Protein AF-A0A9D6RGR9-F1 (afdb_monomer_lite)

Radius of gyration: 22.24 Å; chains: 1; bounding box: 60×44×55 Å

pLDDT: mean 82.8, std 14.26, range [28.84, 98.31]

Structure (mmCIF, N/CA/C/O backbone):
data_AF-A0A9D6RGR9-F1
#
_entry.id   AF-A0A9D6RGR9-F1
#
loop_
_atom_site.group_PDB
_atom_site.id
_atom_site.type_symbol
_atom_site.label_atom_id
_atom_site.label_alt_id
_atom_site.label_comp_id
_atom_site.label_asym_id
_atom_site.label_entity_id
_atom_site.label_seq_id
_atom_site.pdbx_PDB_ins_code
_atom_site.Cartn_x
_atom_site.Cartn_y
_atom_site.Cartn_z
_atom_site.occupancy
_atom_site.B_iso_or_equiv
_atom_site.auth_seq_id
_atom_site.auth_comp_id
_atom_site.auth_asym_id
_atom_site.auth_atom_id
_atom_site.pdbx_PDB_model_num
ATOM 1 N N . MET A 1 1 ? 28.905 16.415 1.215 1.00 57.72 1 MET A N 1
ATOM 2 C CA . MET A 1 1 ? 29.077 16.262 -0.242 1.00 57.72 1 MET A CA 1
ATOM 3 C C . MET A 1 1 ? 29.707 14.909 -0.452 1.00 57.72 1 MET A C 1
ATOM 5 O O . MET A 1 1 ? 30.847 14.733 -0.042 1.00 57.72 1 MET A O 1
ATOM 9 N N . THR A 1 2 ? 28.930 13.971 -0.973 1.00 67.31 2 THR A N 1
ATOM 10 C CA . THR A 1 2 ? 29.374 12.619 -1.312 1.00 67.31 2 THR A CA 1
ATOM 11 C C . THR A 1 2 ? 30.383 12.711 -2.453 1.00 67.31 2 THR A C 1
ATOM 13 O O . THR A 1 2 ? 30.194 13.493 -3.389 1.00 67.31 2 THR A O 1
ATOM 16 N N . THR A 1 3 ? 31.494 11.989 -2.366 1.00 83.31 3 THR A N 1
ATOM 17 C CA . THR A 1 3 ? 32.442 11.908 -3.484 1.00 83.31 3 THR A CA 1
ATOM 18 C C . THR A 1 3 ? 31.820 11.128 -4.647 1.00 83.31 3 THR A C 1
ATOM 20 O O . THR A 1 3 ? 30.927 10.308 -4.444 1.00 83.31 3 THR A O 1
ATOM 23 N N . THR A 1 4 ? 32.295 11.346 -5.878 1.00 80.75 4 THR A N 1
ATOM 24 C CA . THR A 1 4 ? 31.842 10.570 -7.050 1.00 80.75 4 THR A CA 1
ATOM 25 C C . THR A 1 4 ? 31.995 9.062 -6.827 1.00 80.75 4 THR A C 1
ATOM 27 O O . THR A 1 4 ? 31.103 8.298 -7.175 1.00 80.75 4 THR A O 1
ATOM 30 N N . THR A 1 5 ? 33.084 8.638 -6.177 1.00 86.38 5 THR A N 1
ATOM 31 C CA . THR A 1 5 ? 33.319 7.232 -5.825 1.00 86.38 5 THR A CA 1
ATOM 32 C C . THR A 1 5 ? 32.280 6.709 -4.832 1.00 86.38 5 THR A C 1
ATOM 34 O O . THR A 1 5 ? 31.648 5.700 -5.109 1.00 86.38 5 THR A O 1
ATOM 37 N N . GLU A 1 6 ? 32.033 7.418 -3.725 1.00 88.56 6 GLU A N 1
ATOM 38 C CA . GLU A 1 6 ? 31.033 7.008 -2.723 1.00 88.56 6 GLU A CA 1
ATOM 39 C C . GLU A 1 6 ? 29.613 6.935 -3.305 1.00 88.56 6 GLU A C 1
ATOM 41 O O . GLU A 1 6 ? 28.840 6.049 -2.946 1.00 88.56 6 GLU A O 1
ATOM 46 N N . PHE A 1 7 ? 29.262 7.848 -4.215 1.00 89.81 7 PHE A N 1
ATOM 47 C CA . PHE A 1 7 ? 27.957 7.840 -4.874 1.00 89.81 7 PHE A CA 1
ATOM 48 C C . PHE A 1 7 ? 27.791 6.633 -5.801 1.00 89.81 7 PHE A C 1
ATOM 50 O O . PHE A 1 7 ? 26.753 5.971 -5.787 1.00 89.81 7 PHE A O 1
ATOM 57 N N . ARG A 1 8 ? 28.824 6.322 -6.587 1.00 92.75 8 ARG A N 1
ATOM 58 C CA . ARG A 1 8 ? 28.814 5.166 -7.482 1.00 92.75 8 ARG A CA 1
ATOM 59 C C . ARG A 1 8 ? 28.780 3.848 -6.710 1.00 92.75 8 ARG A C 1
ATOM 61 O O . ARG A 1 8 ? 28.028 2.959 -7.095 1.00 92.75 8 ARG A O 1
ATOM 68 N N . ASP A 1 9 ? 29.524 3.746 -5.610 1.00 93.12 9 ASP A N 1
ATOM 69 C CA . ASP A 1 9 ? 29.489 2.578 -4.722 1.00 93.12 9 ASP A CA 1
ATOM 70 C C . ASP A 1 9 ? 28.098 2.400 -4.090 1.00 93.12 9 ASP A C 1
ATOM 72 O O . ASP A 1 9 ? 27.592 1.283 -3.991 1.00 93.12 9 ASP A O 1
ATOM 76 N N . TRP A 1 10 ? 27.437 3.500 -3.713 1.00 93.25 10 TRP A N 1
ATOM 77 C CA . TRP A 1 10 ? 26.054 3.469 -3.235 1.00 93.25 10 TRP A CA 1
ATOM 78 C C . TRP A 1 10 ? 25.068 2.997 -4.317 1.00 93.25 10 TRP A C 1
ATOM 80 O O . TRP A 1 10 ? 24.245 2.122 -4.039 1.00 93.25 10 TRP A O 1
ATOM 90 N N . LEU A 1 11 ? 25.171 3.510 -5.551 1.00 95.00 11 LEU A N 1
ATOM 91 C CA . LEU A 1 11 ? 24.350 3.051 -6.679 1.00 95.00 11 LEU A CA 1
ATOM 92 C C . LEU A 1 11 ? 24.577 1.568 -6.981 1.00 95.00 11 LEU A C 1
ATOM 94 O O . LEU A 1 11 ? 23.618 0.836 -7.217 1.00 95.00 11 LEU A O 1
ATOM 98 N N . ASP A 1 12 ? 25.826 1.106 -6.951 1.00 95.25 12 ASP A N 1
ATOM 99 C CA . ASP A 1 12 ? 26.137 -0.310 -7.125 1.00 95.25 12 ASP A CA 1
ATOM 100 C C . ASP A 1 12 ? 25.516 -1.146 -5.991 1.00 95.25 12 ASP A C 1
ATOM 102 O O . ASP A 1 12 ? 24.858 -2.152 -6.249 1.00 95.25 12 ASP A O 1
ATOM 106 N N . GLY A 1 13 ? 25.593 -0.684 -4.740 1.00 96.00 13 GLY A N 1
ATOM 107 C CA . GLY A 1 13 ? 24.889 -1.304 -3.614 1.00 96.00 13 GLY A CA 1
ATOM 108 C C . GLY A 1 13 ? 23.378 -1.439 -3.847 1.00 96.00 13 GLY A C 1
ATOM 109 O O . GLY A 1 13 ? 22.819 -2.517 -3.635 1.00 96.00 13 GLY A O 1
ATOM 110 N N . LEU A 1 14 ? 22.727 -0.387 -4.354 1.00 95.44 14 LEU A N 1
ATOM 111 C CA . LEU A 1 14 ? 21.305 -0.416 -4.716 1.00 95.44 14 LEU A CA 1
ATOM 112 C C . LEU A 1 14 ? 20.997 -1.416 -5.828 1.00 95.44 14 LEU A C 1
ATOM 114 O O . LEU A 1 14 ? 20.056 -2.202 -5.715 1.00 95.44 14 LEU A O 1
ATOM 118 N N . LEU A 1 15 ? 21.792 -1.412 -6.898 1.00 96.69 15 LEU A N 1
ATOM 119 C CA . LEU A 1 15 ? 21.615 -2.349 -8.002 1.00 96.69 15 LEU A CA 1
ATOM 120 C C . LEU A 1 15 ? 21.829 -3.798 -7.558 1.00 96.69 15 LEU A C 1
ATOM 122 O O . LEU A 1 15 ? 21.213 -4.699 -8.118 1.00 96.69 15 LEU A O 1
ATOM 126 N N . THR A 1 16 ? 22.707 -4.053 -6.581 1.00 96.75 16 THR A N 1
ATOM 127 C CA . THR A 1 16 ? 22.848 -5.383 -5.960 1.00 96.75 16 THR A CA 1
ATOM 128 C C . THR A 1 16 ? 21.580 -5.746 -5.210 1.00 96.75 16 THR A C 1
ATOM 130 O O . THR A 1 16 ? 20.978 -6.765 -5.523 1.00 96.75 16 THR A O 1
ATOM 133 N N . PHE A 1 17 ? 21.136 -4.881 -4.297 1.00 97.00 17 PHE A N 1
ATOM 134 C CA . PHE A 1 17 ? 19.952 -5.120 -3.476 1.00 97.00 17 PHE A CA 1
ATOM 135 C C . PHE A 1 17 ? 18.710 -5.444 -4.321 1.00 97.00 17 PHE A C 1
ATOM 137 O O . PHE A 1 17 ? 18.068 -6.471 -4.117 1.00 97.00 17 PHE A O 1
ATOM 144 N N . TYR A 1 18 ? 18.395 -4.612 -5.316 1.00 97.19 18 TYR A N 1
ATOM 145 C CA . TYR A 1 18 ? 17.239 -4.843 -6.185 1.00 97.19 18 TYR A CA 1
ATOM 146 C C . TYR A 1 18 ? 17.452 -6.013 -7.150 1.00 97.19 18 TYR A C 1
ATOM 148 O O . TYR A 1 18 ? 16.510 -6.754 -7.434 1.00 97.19 18 TYR A O 1
ATOM 156 N N . GLY A 1 19 ? 18.686 -6.226 -7.615 1.00 96.38 19 GLY A N 1
ATOM 157 C CA . GLY A 1 19 ? 19.050 -7.387 -8.426 1.00 96.38 19 GLY A CA 1
ATOM 158 C C . GLY A 1 19 ? 18.814 -8.716 -7.702 1.00 96.38 19 GLY A C 1
ATOM 159 O O . GLY A 1 19 ? 18.293 -9.651 -8.308 1.00 96.38 19 GLY A O 1
ATOM 160 N N . ASP A 1 20 ? 19.107 -8.781 -6.401 1.00 95.69 20 ASP A N 1
ATOM 161 C CA . ASP A 1 20 ? 18.856 -9.958 -5.557 1.00 95.69 20 ASP A CA 1
ATOM 162 C C . ASP A 1 20 ? 17.353 -10.233 -5.373 1.00 95.69 20 ASP A C 1
ATOM 164 O O . ASP A 1 20 ? 16.939 -11.385 -5.240 1.00 95.69 20 ASP A O 1
ATOM 168 N N . LEU A 1 21 ? 16.517 -9.192 -5.451 1.00 95.19 21 LEU A N 1
ATOM 169 C CA . LEU A 1 21 ? 15.053 -9.297 -5.515 1.00 95.19 21 LEU A CA 1
ATOM 170 C C . LEU A 1 21 ? 14.533 -9.572 -6.938 1.00 95.19 21 LEU A C 1
ATOM 172 O O . LEU A 1 21 ? 13.325 -9.608 -7.174 1.00 95.19 21 LEU A O 1
ATOM 176 N N . GLY A 1 22 ? 15.432 -9.764 -7.905 1.00 94.12 22 GLY A N 1
ATOM 177 C CA . GLY A 1 22 ? 15.128 -10.108 -9.290 1.00 94.12 22 GLY A CA 1
ATOM 178 C C . GLY A 1 22 ? 14.779 -8.924 -10.190 1.00 94.12 22 GLY A C 1
ATOM 179 O O . GLY A 1 22 ? 14.187 -9.141 -11.249 1.00 94.12 22 GLY A O 1
ATOM 180 N N . PHE A 1 23 ? 15.042 -7.681 -9.782 1.00 95.38 23 PHE A N 1
ATOM 181 C CA . PHE A 1 23 ? 14.970 -6.542 -10.701 1.00 95.38 23 PHE A CA 1
ATOM 182 C C . PHE A 1 23 ? 16.136 -6.584 -11.696 1.00 95.38 23 PHE A C 1
ATOM 184 O O . PHE A 1 23 ? 17.190 -7.166 -11.433 1.00 95.38 23 PHE A O 1
ATOM 191 N N . PHE A 1 24 ? 15.952 -5.948 -12.850 1.00 94.38 24 PHE A N 1
ATOM 192 C CA . PHE A 1 24 ? 16.955 -5.806 -13.912 1.00 94.38 24 PHE A CA 1
ATOM 193 C C . PHE A 1 24 ? 17.426 -7.142 -14.509 1.00 94.38 24 PHE A C 1
ATOM 195 O O . PHE A 1 24 ? 18.524 -7.233 -15.073 1.00 94.38 24 PHE A O 1
ATOM 202 N N . ALA A 1 25 ? 16.608 -8.192 -14.400 1.00 90.69 25 ALA A N 1
ATOM 203 C CA . ALA A 1 25 ? 16.930 -9.513 -14.920 1.00 90.69 25 ALA A CA 1
ATOM 204 C C . ALA A 1 25 ? 17.210 -9.451 -16.435 1.00 90.69 25 ALA A C 1
ATOM 206 O O . ALA A 1 25 ? 16.377 -9.025 -17.230 1.00 90.69 25 ALA A O 1
ATOM 207 N N . GLY A 1 26 ? 18.409 -9.875 -16.845 1.00 86.56 26 GLY A N 1
ATOM 208 C CA . GLY A 1 26 ? 18.844 -9.836 -18.249 1.00 86.56 26 GLY A CA 1
ATOM 209 C C . GLY A 1 26 ? 19.393 -8.485 -18.732 1.00 86.56 26 GLY A C 1
ATOM 210 O O . GLY A 1 26 ? 19.811 -8.392 -19.887 1.00 86.56 26 GLY A O 1
ATOM 211 N N . GLY A 1 27 ? 19.444 -7.461 -17.874 1.00 89.06 27 GLY A N 1
ATOM 212 C CA . GLY A 1 27 ? 20.052 -6.164 -18.173 1.00 89.06 27 GLY A CA 1
ATOM 213 C C . GLY A 1 27 ? 21.579 -6.150 -18.032 1.00 89.06 27 GLY A C 1
ATOM 214 O O . GLY A 1 27 ? 22.177 -6.946 -17.304 1.00 89.06 27 GLY A O 1
ATOM 215 N N . ASN A 1 28 ? 22.238 -5.204 -18.709 1.00 93.81 28 ASN A N 1
ATOM 216 C CA . ASN A 1 28 ? 23.657 -4.930 -18.486 1.00 93.81 28 ASN A CA 1
ATOM 217 C C . ASN A 1 28 ? 23.813 -3.993 -17.284 1.00 93.81 28 ASN A C 1
ATOM 219 O O . ASN A 1 28 ? 23.661 -2.778 -17.404 1.00 93.81 28 ASN A O 1
ATOM 223 N N . ARG A 1 29 ? 24.156 -4.566 -16.129 1.00 94.75 29 ARG A N 1
ATOM 224 C CA . ARG A 1 29 ? 24.354 -3.831 -14.874 1.00 94.75 29 ARG A CA 1
ATOM 225 C C . ARG A 1 29 ? 25.296 -2.632 -15.011 1.00 94.75 29 ARG A C 1
ATOM 227 O O . ARG A 1 29 ? 25.014 -1.580 -14.454 1.00 94.75 29 ARG A O 1
ATOM 234 N N . GLN A 1 30 ? 26.396 -2.780 -15.750 1.00 94.94 30 GLN A N 1
ATOM 235 C CA . GLN A 1 30 ? 27.384 -1.712 -15.906 1.00 94.94 30 GLN A CA 1
ATOM 236 C C . GLN A 1 30 ? 26.797 -0.524 -16.673 1.00 94.94 30 GLN A C 1
ATOM 238 O O . GLN A 1 30 ? 26.976 0.622 -16.277 1.00 94.94 30 GLN A O 1
ATOM 243 N N . GLN A 1 31 ? 26.039 -0.813 -17.730 1.00 95.75 31 GLN A N 1
ATOM 244 C CA . GLN A 1 31 ? 25.325 0.211 -18.482 1.00 95.75 31 GLN A CA 1
ATOM 245 C C . GLN A 1 31 ? 24.282 0.918 -17.605 1.00 95.75 31 GLN A C 1
ATOM 247 O O . GLN A 1 31 ? 24.232 2.142 -17.595 1.00 95.75 31 GLN A O 1
ATOM 252 N N . LEU A 1 32 ? 23.494 0.162 -16.834 1.00 95.06 32 LEU A N 1
ATOM 253 C CA . LEU A 1 32 ? 22.488 0.725 -15.932 1.00 95.06 32 LEU A CA 1
ATOM 254 C C . LEU A 1 32 ? 23.116 1.624 -14.855 1.00 95.06 32 LEU A C 1
ATOM 256 O O . LEU A 1 32 ? 22.592 2.697 -14.565 1.00 95.06 32 LEU A O 1
ATOM 260 N N . LEU A 1 33 ? 24.259 1.218 -14.295 1.00 95.38 33 LEU A N 1
ATOM 261 C CA . LEU A 1 33 ? 25.018 2.028 -13.343 1.00 95.38 33 LEU A CA 1
ATOM 262 C C . LEU A 1 33 ? 25.473 3.353 -13.969 1.00 95.38 33 LEU A C 1
ATOM 264 O O . LEU A 1 33 ? 25.303 4.404 -13.357 1.00 95.38 33 LEU A O 1
ATOM 268 N N . ASP A 1 34 ? 26.004 3.315 -15.194 1.00 94.56 34 ASP A N 1
ATOM 269 C CA . ASP A 1 34 ? 26.460 4.515 -15.903 1.00 94.56 34 ASP A CA 1
ATOM 270 C C . ASP A 1 34 ? 25.283 5.448 -16.269 1.00 94.56 34 ASP A C 1
ATOM 272 O O . ASP A 1 34 ? 25.398 6.671 -16.166 1.00 94.56 34 ASP A O 1
ATOM 276 N N . GLU A 1 35 ? 24.123 4.892 -16.635 1.00 94.56 35 GLU A N 1
ATOM 277 C CA . GLU A 1 35 ? 22.889 5.647 -16.902 1.00 94.56 35 GLU A CA 1
ATOM 278 C C . GLU A 1 35 ? 22.313 6.302 -15.634 1.00 94.56 35 GLU A C 1
ATOM 280 O O . GLU A 1 35 ? 21.887 7.464 -15.659 1.00 94.56 35 GLU A O 1
ATOM 285 N N . LEU A 1 36 ? 22.308 5.583 -14.509 1.00 93.88 36 LEU A N 1
ATOM 286 C CA . LEU A 1 36 ? 21.867 6.108 -13.216 1.00 93.88 36 LEU A CA 1
ATOM 287 C C . LEU A 1 36 ? 22.816 7.186 -12.696 1.00 93.88 36 LEU A C 1
ATOM 289 O O . LEU A 1 36 ? 22.353 8.238 -12.258 1.00 93.88 36 LEU A O 1
ATOM 293 N N . GLU A 1 37 ? 24.130 6.981 -12.812 1.00 92.69 37 GLU A N 1
ATOM 294 C CA . GLU A 1 37 ? 25.110 7.995 -12.424 1.00 92.69 37 GLU A CA 1
ATOM 295 C C . GLU A 1 37 ? 24.955 9.268 -13.264 1.00 92.69 37 GLU A C 1
ATOM 297 O O . GLU A 1 37 ? 24.949 10.371 -12.715 1.00 92.69 37 GLU A O 1
ATOM 302 N N . GLY A 1 38 ? 24.760 9.123 -14.579 1.00 92.06 38 GLY A N 1
ATOM 303 C CA . GLY A 1 38 ? 24.550 10.251 -15.482 1.00 92.06 38 GLY A CA 1
ATOM 304 C C . GLY A 1 38 ? 23.231 10.999 -15.259 1.00 92.06 38 GLY A C 1
ATOM 305 O O . GLY A 1 38 ? 23.179 12.205 -15.497 1.00 92.06 38 GLY A O 1
ATOM 306 N N . SER A 1 39 ? 22.174 10.312 -14.810 1.00 90.25 39 SER A N 1
ATOM 307 C CA . SER A 1 39 ? 20.846 10.917 -14.617 1.00 90.25 39 SER A CA 1
ATOM 308 C C . SER A 1 39 ? 20.623 11.511 -13.227 1.00 90.25 39 SER A C 1
ATOM 310 O O . SER A 1 39 ? 19.990 12.558 -13.126 1.00 90.25 39 SER A O 1
ATOM 312 N N . LEU A 1 40 ? 21.142 10.883 -12.171 1.00 89.44 40 LEU A N 1
ATOM 313 C CA . LEU A 1 40 ? 20.960 11.339 -10.788 1.00 89.44 40 LEU A CA 1
ATOM 314 C C . LEU A 1 40 ? 22.098 12.264 -10.329 1.00 89.44 40 LEU A C 1
ATOM 316 O O . LEU A 1 40 ? 21.861 13.250 -9.632 1.00 89.44 40 LEU A O 1
ATOM 320 N N . GLY A 1 41 ? 23.332 11.970 -10.752 1.00 86.00 41 GLY A N 1
ATOM 321 C CA . GLY A 1 41 ? 24.534 12.717 -10.389 1.00 86.00 41 GLY A CA 1
ATOM 322 C C . GLY A 1 41 ? 24.943 12.608 -8.907 1.00 86.00 41 GLY A C 1
ATOM 323 O O . GLY A 1 41 ? 24.139 12.281 -8.037 1.00 86.00 41 GLY A O 1
ATOM 324 N N . PRO A 1 42 ? 26.199 12.956 -8.564 1.00 80.81 42 PRO A N 1
ATOM 325 C CA . PRO A 1 42 ? 26.748 12.791 -7.209 1.00 80.81 42 PRO A CA 1
ATOM 326 C C . PRO A 1 42 ? 26.169 13.755 -6.160 1.00 80.81 42 PRO A C 1
ATOM 328 O O . PRO A 1 42 ? 26.502 13.663 -4.979 1.00 80.81 42 PRO A O 1
ATOM 331 N N . ALA A 1 43 ? 25.341 14.714 -6.582 1.00 79.69 43 ALA A N 1
ATOM 332 C CA . ALA A 1 43 ? 24.634 15.624 -5.686 1.00 79.69 43 ALA A CA 1
ATOM 333 C C . ALA A 1 43 ? 23.337 15.017 -5.124 1.00 79.69 43 ALA A C 1
ATOM 335 O O . ALA A 1 43 ? 22.755 15.605 -4.213 1.00 79.69 43 ALA A O 1
ATOM 336 N N . ALA A 1 44 ? 22.888 13.876 -5.658 1.00 82.56 44 ALA A N 1
ATOM 337 C CA . ALA A 1 44 ? 21.706 13.189 -5.175 1.00 82.56 44 ALA A CA 1
ATOM 338 C C . ALA A 1 44 ? 21.893 12.744 -3.714 1.00 82.56 44 ALA A C 1
ATOM 340 O O . ALA A 1 44 ? 22.935 12.213 -3.319 1.00 82.56 44 ALA A O 1
ATOM 341 N N . ASP A 1 45 ? 20.873 12.990 -2.898 1.00 82.62 45 ASP A N 1
ATOM 342 C CA . ASP A 1 45 ? 20.876 12.615 -1.491 1.00 82.62 45 ASP A CA 1
ATOM 343 C C . ASP A 1 45 ? 20.564 11.123 -1.347 1.00 82.62 45 ASP A C 1
ATOM 345 O O . ASP A 1 45 ? 19.410 10.715 -1.434 1.00 82.62 45 ASP A O 1
ATOM 349 N N . ALA A 1 46 ? 21.595 10.317 -1.093 1.00 82.44 46 ALA A N 1
ATOM 350 C CA . ALA A 1 46 ? 21.494 8.871 -0.894 1.00 82.44 46 ALA A CA 1
ATOM 351 C C . ALA A 1 46 ? 20.547 8.446 0.251 1.00 82.44 46 ALA A C 1
ATOM 353 O O . ALA A 1 46 ? 20.188 7.271 0.338 1.00 82.44 46 ALA A O 1
ATOM 354 N N . SER A 1 47 ? 20.158 9.372 1.136 1.00 80.44 47 SER A N 1
ATOM 355 C CA . SER A 1 47 ? 19.169 9.128 2.191 1.00 80.44 47 SER A CA 1
ATOM 356 C C . SER A 1 47 ? 17.719 9.343 1.741 1.00 80.44 47 SER A C 1
ATOM 358 O O . SER A 1 47 ? 16.796 9.013 2.485 1.00 80.44 47 SER A O 1
ATOM 360 N N . ASN A 1 48 ? 17.500 9.872 0.533 1.00 83.69 48 ASN A N 1
ATOM 361 C CA . ASN A 1 48 ? 16.175 10.124 -0.013 1.00 83.69 48 ASN A CA 1
ATOM 362 C C . ASN A 1 48 ? 15.578 8.839 -0.626 1.00 83.69 48 ASN A C 1
ATOM 364 O O . ASN A 1 48 ? 16.019 8.424 -1.703 1.00 83.69 48 ASN A O 1
ATOM 368 N N . PRO A 1 49 ? 14.521 8.253 -0.030 1.00 81.19 49 PRO A N 1
ATOM 369 C CA . PRO A 1 49 ? 13.903 7.021 -0.529 1.00 81.19 49 PRO A CA 1
ATOM 370 C C . PRO A 1 49 ? 13.248 7.181 -1.910 1.00 81.19 49 PRO A C 1
ATOM 372 O O . PRO A 1 49 ? 12.942 6.194 -2.569 1.00 81.19 49 PRO A O 1
ATOM 375 N N . LYS A 1 50 ? 13.051 8.409 -2.412 1.00 85.25 50 LYS A N 1
ATOM 376 C CA . LYS A 1 50 ? 12.586 8.617 -3.792 1.00 85.25 50 LYS A CA 1
ATOM 377 C C . LYS A 1 50 ? 13.600 8.137 -4.828 1.00 85.25 50 LYS A C 1
ATOM 379 O O . LYS A 1 50 ? 13.199 7.747 -5.921 1.00 85.25 50 LYS A O 1
ATOM 384 N N . LEU A 1 51 ? 14.896 8.160 -4.507 1.00 90.19 51 LEU A N 1
ATOM 385 C CA . LEU A 1 51 ? 15.919 7.677 -5.434 1.00 90.19 51 LEU A CA 1
ATOM 386 C C . LEU A 1 51 ? 15.785 6.175 -5.676 1.00 90.19 51 LEU A C 1
ATOM 388 O O . LEU A 1 51 ? 15.971 5.727 -6.802 1.00 90.19 51 LEU A O 1
ATOM 392 N N . ASP A 1 52 ? 15.392 5.415 -4.656 1.00 93.62 52 ASP A N 1
ATOM 393 C CA . ASP A 1 52 ? 15.086 3.997 -4.794 1.00 93.62 52 ASP A CA 1
ATOM 394 C C . ASP A 1 52 ? 13.957 3.746 -5.806 1.00 93.62 52 ASP A C 1
ATOM 396 O O . ASP A 1 52 ? 14.089 2.871 -6.662 1.00 93.62 52 ASP A O 1
ATOM 400 N N . LEU A 1 53 ? 12.890 4.555 -5.776 1.00 93.69 53 LEU A N 1
ATOM 401 C CA . LEU A 1 53 ? 11.797 4.467 -6.755 1.00 93.69 53 LEU A CA 1
ATOM 402 C C . LEU A 1 53 ? 12.296 4.737 -8.181 1.00 93.69 53 LEU A C 1
ATOM 404 O O . LEU A 1 53 ? 11.924 4.022 -9.106 1.00 93.69 53 LEU A O 1
ATOM 408 N N . LEU A 1 54 ? 13.172 5.734 -8.362 1.00 92.31 54 LEU A N 1
ATOM 409 C CA . LEU A 1 54 ? 13.766 6.054 -9.667 1.00 92.31 54 LEU A CA 1
ATOM 410 C C . LEU A 1 54 ? 14.687 4.942 -10.182 1.00 92.31 54 LEU A C 1
ATOM 412 O O . LEU A 1 54 ? 14.744 4.707 -11.389 1.00 92.31 54 LEU A O 1
ATOM 416 N N . VAL A 1 55 ? 15.409 4.268 -9.283 1.00 94.69 55 VAL A N 1
ATOM 417 C CA . VAL A 1 55 ? 16.248 3.112 -9.621 1.00 94.69 55 VAL A CA 1
ATOM 418 C C . VAL A 1 55 ? 15.373 1.932 -10.028 1.00 94.69 55 VAL A C 1
ATOM 420 O O . VAL A 1 55 ? 15.572 1.394 -11.115 1.00 94.69 55 VAL A O 1
ATOM 423 N N . MET A 1 56 ? 14.372 1.571 -9.218 1.00 95.88 56 MET A N 1
ATOM 424 C CA . MET A 1 56 ? 13.429 0.498 -9.551 1.00 95.88 56 MET A CA 1
ATOM 425 C C . MET A 1 56 ? 12.710 0.766 -10.875 1.00 95.88 56 MET A C 1
ATOM 427 O O . MET A 1 56 ? 12.647 -0.139 -11.699 1.00 95.88 56 MET A O 1
ATOM 431 N N . ALA A 1 57 ? 12.290 2.013 -11.130 1.00 94.81 57 ALA A N 1
ATOM 432 C CA . ALA A 1 57 ? 11.626 2.446 -12.365 1.00 94.81 57 ALA A CA 1
ATOM 433 C C . ALA A 1 57 ? 12.457 2.235 -13.646 1.00 94.81 57 ALA A C 1
ATOM 435 O O . ALA A 1 57 ? 11.923 2.332 -14.751 1.00 94.81 57 ALA A O 1
ATOM 436 N N . ARG A 1 58 ? 13.762 1.935 -13.539 1.00 95.19 58 ARG A N 1
ATOM 437 C CA . ARG A 1 58 ? 14.574 1.509 -14.692 1.00 95.19 58 ARG A CA 1
ATOM 438 C C . ARG A 1 58 ? 14.264 0.084 -15.142 1.00 95.19 58 ARG A C 1
ATOM 440 O O . ARG A 1 58 ? 14.578 -0.268 -16.278 1.00 95.19 58 ARG A O 1
ATOM 447 N N . ASP A 1 59 ? 13.630 -0.718 -14.295 1.00 95.19 59 ASP A N 1
ATOM 448 C CA . ASP A 1 59 ? 13.084 -2.013 -14.671 1.00 95.19 59 ASP A CA 1
ATOM 449 C C . ASP A 1 59 ? 11.656 -1.859 -15.205 1.00 95.19 59 ASP A C 1
ATOM 451 O O . ASP A 1 59 ? 10.660 -2.058 -14.500 1.00 95.19 59 ASP A O 1
ATOM 455 N N . GLY A 1 60 ? 11.568 -1.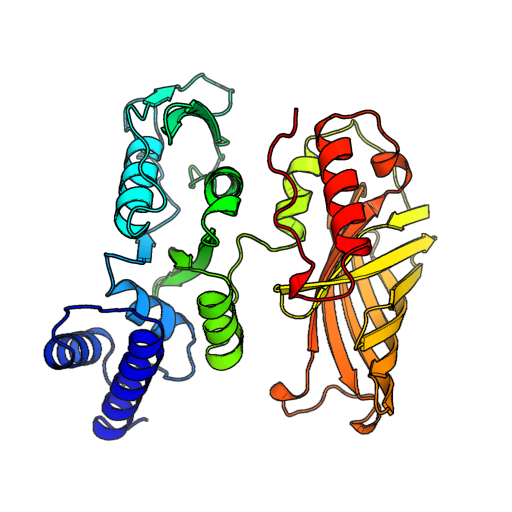534 -16.495 1.00 92.06 60 GLY A N 1
ATOM 456 C CA . GLY A 1 60 ? 10.296 -1.440 -17.213 1.00 92.06 60 GLY A CA 1
ATOM 457 C C . GLY A 1 60 ? 9.566 -2.777 -17.392 1.00 92.06 60 GLY A C 1
ATOM 458 O O . GLY A 1 60 ? 8.488 -2.790 -17.973 1.00 92.06 60 GLY A O 1
ATOM 459 N N . GLN A 1 61 ? 10.127 -3.906 -16.933 1.00 91.69 61 GLN A N 1
ATOM 460 C CA . GLN A 1 61 ? 9.420 -5.193 -16.892 1.00 91.69 61 GLN A CA 1
ATOM 461 C C . GLN A 1 61 ? 8.729 -5.449 -15.553 1.00 91.69 61 GLN A C 1
ATOM 463 O O . GLN A 1 61 ? 8.005 -6.437 -15.422 1.00 91.69 61 GLN A O 1
ATOM 468 N N . ARG A 1 62 ? 8.975 -4.607 -14.545 1.00 92.56 62 ARG A N 1
ATOM 469 C CA . ARG A 1 62 ? 8.462 -4.807 -13.184 1.00 92.56 62 ARG A CA 1
ATOM 470 C C . ARG A 1 62 ? 7.825 -3.575 -12.576 1.00 92.56 62 ARG A C 1
ATOM 472 O O . ARG A 1 62 ? 7.106 -3.718 -11.590 1.00 92.56 62 ARG A O 1
ATOM 479 N N . SER A 1 63 ? 8.083 -2.399 -13.136 1.00 95.62 63 SER A N 1
ATOM 480 C CA . SER A 1 63 ? 7.613 -1.146 -12.568 1.00 95.62 63 SER A CA 1
ATOM 481 C C . SER A 1 63 ? 7.264 -0.092 -13.610 1.00 95.62 63 SER A C 1
ATOM 483 O O . SER A 1 63 ? 7.743 -0.118 -14.744 1.00 95.62 63 SER A O 1
ATOM 485 N N . ILE A 1 64 ? 6.405 0.831 -13.195 1.00 95.25 64 ILE A N 1
ATOM 486 C CA . ILE A 1 64 ? 5.940 1.995 -13.941 1.00 95.25 64 ILE A CA 1
ATOM 487 C C . ILE A 1 64 ? 6.106 3.211 -13.029 1.00 95.25 64 ILE A C 1
ATOM 489 O O . ILE A 1 64 ? 5.884 3.127 -11.821 1.00 95.25 64 ILE A O 1
ATOM 493 N N . LEU A 1 65 ? 6.480 4.348 -13.608 1.00 94.06 65 LEU A N 1
ATOM 494 C CA . LEU A 1 65 ? 6.489 5.638 -12.930 1.00 94.06 65 LEU A CA 1
ATOM 495 C C . LEU A 1 65 ? 5.787 6.652 -13.829 1.00 94.06 65 LEU A C 1
ATOM 497 O O . LEU A 1 65 ? 6.341 7.055 -14.848 1.00 94.06 65 LEU A O 1
ATOM 501 N N . GLU A 1 66 ? 4.569 7.036 -13.464 1.00 91.31 66 GLU A N 1
ATOM 502 C CA . GLU A 1 66 ? 3.688 7.853 -14.309 1.00 91.31 66 GLU A CA 1
ATOM 503 C C . GLU A 1 66 ? 3.033 8.973 -13.507 1.00 91.31 66 GLU A C 1
ATOM 505 O O . GLU A 1 66 ? 2.954 8.919 -12.282 1.00 91.31 66 GLU A O 1
ATOM 510 N N . SER A 1 67 ? 2.535 10.008 -14.182 1.00 91.44 67 SER A N 1
ATOM 511 C CA . SER A 1 67 ? 1.742 11.030 -13.496 1.00 91.44 67 SER A CA 1
ATOM 512 C C . SER A 1 67 ? 0.289 10.566 -13.333 1.00 91.44 67 SER A C 1
ATOM 514 O O . SER A 1 67 ? -0.344 10.205 -14.327 1.00 91.44 67 SER A O 1
ATOM 516 N N . PRO A 1 68 ? -0.299 10.639 -12.123 1.00 88.38 68 PRO A N 1
ATOM 517 C CA . PRO A 1 68 ? -1.716 10.346 -11.929 1.00 88.38 68 PRO A CA 1
ATOM 518 C C . PRO A 1 68 ? -2.626 11.481 -12.434 1.00 88.38 68 PRO A C 1
ATOM 520 O O . PRO A 1 68 ? -3.841 11.300 -12.513 1.00 88.38 68 PRO A O 1
ATOM 523 N N . ALA A 1 69 ? -2.075 12.655 -12.771 1.00 90.19 69 ALA A N 1
ATOM 524 C CA . ALA A 1 69 ? -2.817 13.827 -13.232 1.00 90.19 69 ALA A CA 1
ATOM 525 C C . ALA A 1 69 ? -3.015 13.799 -14.757 1.00 90.19 69 ALA A C 1
ATOM 527 O O . ALA A 1 69 ? -2.235 14.363 -15.524 1.00 90.19 69 ALA A O 1
ATOM 528 N N . LEU A 1 70 ? -4.089 13.147 -15.201 1.00 90.06 70 LEU A N 1
ATOM 529 C CA . LEU A 1 70 ? -4.340 12.873 -16.621 1.00 90.06 70 LEU A CA 1
ATOM 530 C C . LEU A 1 70 ? -5.037 14.036 -17.346 1.00 90.06 70 LEU A C 1
ATOM 532 O O . LEU A 1 70 ? -4.898 14.194 -18.560 1.00 90.06 70 LEU A O 1
ATOM 536 N N . GLY A 1 71 ? -5.782 14.878 -16.623 1.00 90.88 71 GLY A N 1
ATOM 537 C CA . GLY A 1 71 ? -6.403 16.079 -17.185 1.00 90.88 71 GLY A CA 1
ATOM 538 C C . GLY A 1 71 ? -7.370 15.755 -18.330 1.00 90.88 71 GLY A C 1
ATOM 539 O O . GLY A 1 71 ? -8.307 14.982 -18.164 1.00 90.88 71 GLY A O 1
ATOM 540 N N . GLU A 1 72 ? -7.165 16.355 -19.506 1.00 90.06 72 GLU A N 1
ATOM 541 C CA . GLU A 1 72 ? -7.986 16.094 -20.704 1.00 90.06 72 GLU A CA 1
ATOM 542 C C . GLU A 1 72 ? -7.777 14.690 -21.296 1.00 90.06 72 GLU A C 1
ATOM 544 O O . GLU A 1 72 ? -8.603 14.232 -22.085 1.00 90.06 72 GLU A O 1
ATOM 549 N N . ALA A 1 73 ? -6.698 13.988 -20.924 1.00 90.69 73 ALA A N 1
ATOM 550 C CA . ALA A 1 73 ? -6.505 12.610 -21.358 1.00 90.69 73 ALA A CA 1
ATOM 551 C C . ALA A 1 73 ? -7.585 11.693 -20.764 1.00 90.69 73 ALA A C 1
ATOM 553 O O . ALA A 1 73 ? -8.040 10.783 -21.455 1.00 90.69 73 ALA A O 1
ATOM 554 N N . LEU A 1 74 ? -8.070 11.977 -19.547 1.00 91.56 74 LEU A N 1
ATOM 555 C CA . LEU A 1 74 ? -9.159 11.242 -18.903 1.00 91.56 74 LEU A CA 1
ATOM 556 C C . LEU A 1 74 ? -10.524 11.654 -19.486 1.00 91.56 74 LEU A C 1
ATOM 558 O O . LEU A 1 74 ? -11.292 12.396 -18.873 1.00 91.56 74 LEU A O 1
ATOM 562 N N . ALA A 1 75 ? -10.811 11.179 -20.698 1.00 90.94 75 ALA A N 1
ATOM 563 C CA . ALA A 1 75 ? -12.041 11.470 -21.426 1.00 90.94 75 ALA A CA 1
ATOM 564 C C . ALA A 1 75 ? -12.536 10.259 -22.246 1.00 90.94 75 ALA A C 1
ATOM 566 O O . ALA A 1 75 ? -11.731 9.403 -22.629 1.00 90.94 75 ALA A O 1
ATOM 567 N N . PRO A 1 76 ? -13.845 10.191 -22.569 1.00 93.00 76 PRO A N 1
ATOM 568 C CA . PRO A 1 76 ? -14.409 9.098 -23.357 1.00 93.00 76 PRO A CA 1
ATOM 569 C C . PRO A 1 76 ? -13.706 8.897 -24.703 1.00 93.00 76 PRO A C 1
ATOM 571 O O . PRO A 1 76 ? -13.580 9.834 -25.490 1.00 93.00 76 PRO A O 1
ATOM 574 N N . GLY A 1 77 ? -13.313 7.653 -24.992 1.00 92.75 77 GLY A N 1
ATOM 575 C CA . GLY A 1 77 ? -12.680 7.265 -26.256 1.00 92.75 77 GLY A CA 1
ATOM 576 C C . GLY A 1 77 ? -11.157 7.396 -26.270 1.00 92.75 77 GLY A C 1
ATOM 577 O O . GLY A 1 77 ? -10.530 6.931 -27.222 1.00 92.75 77 GLY A O 1
ATOM 578 N N . ASN A 1 78 ? -10.558 7.966 -25.220 1.00 94.88 78 ASN A N 1
ATOM 579 C CA . ASN A 1 78 ? -9.105 8.013 -25.076 1.00 94.88 78 ASN A CA 1
ATOM 580 C C . ASN A 1 78 ? -8.517 6.698 -24.548 1.00 94.88 78 ASN A C 1
ATOM 582 O O . ASN A 1 78 ? -7.302 6.530 -24.621 1.00 94.88 78 ASN A O 1
ATOM 586 N N . ASN A 1 79 ? -9.333 5.746 -24.076 1.00 95.25 79 ASN A N 1
ATOM 587 C CA . ASN A 1 79 ? -8.871 4.410 -23.691 1.00 95.25 79 ASN A CA 1
ATOM 588 C C . ASN A 1 79 ? -7.817 4.441 -22.576 1.00 95.25 79 ASN A C 1
ATOM 590 O O . ASN A 1 79 ? -6.869 3.663 -22.594 1.00 95.25 79 ASN A O 1
ATOM 594 N N . VAL A 1 80 ? -7.958 5.356 -21.615 1.00 94.50 80 VAL A N 1
ATOM 595 C CA . VAL A 1 80 ? -6.959 5.566 -20.557 1.00 94.50 80 VAL A CA 1
ATOM 596 C C . VAL A 1 80 ? -6.842 4.346 -19.653 1.00 94.50 80 VAL A C 1
ATOM 598 O O . VAL A 1 80 ? -5.736 3.875 -19.401 1.00 94.50 80 VAL A O 1
ATOM 601 N N . TYR A 1 81 ? -7.968 3.788 -19.202 1.00 95.50 81 TYR A N 1
ATOM 602 C CA . TYR A 1 81 ? -7.924 2.600 -18.349 1.00 95.50 81 TYR A CA 1
ATOM 603 C C . TYR A 1 81 ? -7.524 1.351 -19.132 1.00 95.50 81 TYR A C 1
ATOM 605 O O . TYR A 1 81 ? -6.898 0.458 -18.571 1.00 95.50 81 TYR A O 1
ATOM 613 N N . VAL A 1 82 ? -7.831 1.301 -20.432 1.00 97.00 82 VAL A N 1
ATOM 614 C CA . VAL A 1 82 ? -7.341 0.235 -21.317 1.00 97.00 82 VAL A CA 1
ATOM 615 C C . VAL A 1 82 ? -5.814 0.267 -21.367 1.00 97.00 82 VAL A C 1
ATOM 617 O O . VAL A 1 82 ? -5.183 -0.733 -21.041 1.00 97.00 82 VAL A O 1
ATOM 620 N N . GLN A 1 83 ? -5.228 1.427 -21.681 1.00 96.12 83 GLN A N 1
ATOM 621 C CA . GLN A 1 83 ? -3.776 1.610 -21.744 1.00 96.12 83 GLN A CA 1
ATOM 622 C C . GLN A 1 83 ? -3.106 1.298 -20.404 1.00 96.12 83 GLN A C 1
ATOM 624 O O . GLN A 1 83 ? -2.091 0.610 -20.371 1.00 96.12 83 GLN A O 1
ATOM 629 N N . MET A 1 84 ? -3.697 1.738 -19.291 1.00 95.25 84 MET A N 1
ATOM 630 C CA . MET A 1 84 ? -3.184 1.413 -17.963 1.00 95.25 84 MET A CA 1
ATOM 631 C C . MET A 1 84 ? -3.203 -0.100 -17.702 1.00 95.25 84 MET A C 1
ATOM 633 O O . MET A 1 84 ? -2.200 -0.640 -17.251 1.00 95.25 84 MET A O 1
ATOM 637 N N . LEU A 1 85 ? -4.298 -0.812 -17.998 1.00 97.25 85 LEU A N 1
ATOM 638 C CA . LEU A 1 85 ? -4.347 -2.270 -17.817 1.00 97.25 85 LEU A CA 1
ATOM 639 C C . LEU A 1 85 ? -3.336 -2.995 -18.718 1.00 97.25 85 LEU A C 1
ATOM 641 O O . LEU A 1 85 ? -2.750 -3.984 -18.287 1.00 97.25 85 LEU A O 1
ATOM 645 N N . GLU A 1 86 ? -3.092 -2.504 -19.934 1.00 97.31 86 GLU A N 1
ATOM 646 C CA . GLU A 1 86 ? -2.055 -3.034 -20.829 1.00 97.31 86 GLU A CA 1
ATOM 647 C C . GLU A 1 86 ? -0.642 -2.803 -20.272 1.00 97.31 86 GLU A C 1
ATOM 649 O O . GLU A 1 86 ? 0.194 -3.709 -20.296 1.00 97.31 86 GLU A O 1
ATOM 654 N N . GLN A 1 87 ? -0.378 -1.619 -19.715 1.00 95.94 87 GLN A N 1
ATOM 655 C CA . GLN A 1 87 ? 0.882 -1.315 -19.035 1.00 95.94 87 GLN A CA 1
ATOM 656 C C . GLN A 1 87 ? 1.070 -2.202 -17.797 1.00 95.94 87 GLN A C 1
ATOM 658 O O . GLN A 1 87 ? 2.120 -2.828 -17.647 1.00 95.94 87 GLN A O 1
ATOM 663 N N . LEU A 1 88 ? 0.047 -2.334 -16.950 1.00 96.25 88 LEU A N 1
ATOM 664 C CA . LEU A 1 88 ? 0.064 -3.226 -15.788 1.00 96.25 88 LEU A CA 1
ATOM 665 C C . LEU A 1 88 ? 0.303 -4.683 -16.201 1.00 96.25 88 LEU A C 1
ATOM 667 O O . LEU A 1 88 ? 1.115 -5.374 -15.589 1.00 96.25 88 LEU A O 1
ATOM 671 N N . ALA A 1 89 ? -0.333 -5.142 -17.281 1.00 97.00 89 ALA A N 1
ATOM 672 C CA . ALA A 1 89 ? -0.094 -6.468 -17.840 1.00 97.00 89 ALA A CA 1
ATOM 673 C C . ALA A 1 89 ? 1.367 -6.645 -18.275 1.00 97.00 89 ALA A C 1
ATOM 675 O O . ALA A 1 89 ? 1.962 -7.694 -18.014 1.00 97.00 89 ALA A O 1
ATOM 676 N N . SER A 1 90 ? 1.971 -5.610 -18.868 1.00 96.00 90 SER A N 1
ATOM 677 C CA . SER A 1 90 ? 3.368 -5.638 -19.314 1.00 96.00 90 SER A CA 1
ATOM 678 C C . SER A 1 90 ? 4.374 -5.782 -18.163 1.00 96.00 90 SER A C 1
ATOM 680 O O . SER A 1 90 ? 5.365 -6.495 -18.322 1.00 96.00 90 SER A O 1
ATOM 682 N N . ILE A 1 91 ? 4.083 -5.203 -16.989 1.00 95.56 91 ILE A N 1
ATOM 683 C CA . ILE A 1 91 ? 4.933 -5.333 -15.793 1.00 95.56 91 ILE A CA 1
ATOM 684 C C . ILE A 1 91 ? 4.571 -6.522 -14.896 1.00 95.56 91 ILE A C 1
ATOM 686 O O . ILE A 1 91 ? 5.207 -6.768 -13.871 1.00 95.56 91 ILE A O 1
ATOM 690 N N . SER A 1 92 ? 3.538 -7.282 -15.265 1.00 94.75 92 SER A N 1
ATOM 691 C CA . SER A 1 92 ? 2.990 -8.333 -14.407 1.00 94.75 92 SER A CA 1
ATOM 692 C C . SER A 1 92 ? 3.778 -9.642 -14.422 1.00 94.75 92 SER A C 1
ATOM 694 O O . SER A 1 92 ? 3.391 -10.604 -13.761 1.00 94.75 92 SER A O 1
ATOM 696 N N . ARG A 1 93 ? 4.836 -9.740 -15.238 1.00 91.25 93 ARG A N 1
ATOM 697 C CA . ARG A 1 93 ? 5.595 -10.986 -15.461 1.00 91.25 93 ARG A CA 1
ATOM 698 C C . ARG A 1 93 ? 4.711 -12.170 -15.900 1.00 91.25 93 ARG A C 1
ATOM 700 O O . ARG A 1 93 ? 5.072 -13.328 -15.719 1.00 91.25 93 ARG A O 1
ATOM 707 N N . GLY A 1 94 ? 3.557 -11.876 -16.501 1.00 94.38 94 GLY A N 1
ATOM 708 C CA . GLY A 1 94 ? 2.582 -12.867 -16.948 1.00 94.38 94 GLY A CA 1
ATOM 709 C C . GLY A 1 94 ? 1.568 -13.308 -15.891 1.00 94.38 94 GLY A C 1
ATOM 710 O O . GLY A 1 94 ? 0.728 -14.140 -16.212 1.00 94.38 94 GLY A O 1
ATOM 711 N N . HIS A 1 95 ? 1.595 -12.745 -14.678 1.00 93.81 95 HIS A N 1
ATOM 712 C CA . HIS A 1 95 ? 0.568 -12.996 -13.660 1.00 93.81 95 HIS A CA 1
ATOM 713 C C . HIS A 1 95 ? -0.757 -12.287 -13.963 1.00 93.81 95 HIS A C 1
ATOM 715 O O . HIS A 1 95 ? -1.799 -12.722 -13.488 1.00 93.81 95 HIS A O 1
ATOM 721 N N . PHE A 1 96 ? -0.733 -11.235 -14.786 1.00 96.00 96 PHE A N 1
ATOM 722 C CA . PHE A 1 96 ? -1.919 -10.514 -15.234 1.00 96.00 96 PHE A CA 1
ATOM 723 C C . PHE A 1 96 ? -1.908 -10.401 -16.763 1.00 96.00 96 PHE A C 1
ATOM 725 O O . PHE A 1 96 ? -1.149 -9.622 -17.338 1.00 96.00 96 PHE A O 1
ATOM 732 N N . GLN A 1 97 ? -2.738 -11.203 -17.434 1.00 97.12 97 GLN A N 1
ATOM 733 C CA . GLN A 1 97 ? -2.839 -11.243 -18.901 1.00 97.12 97 GLN A CA 1
ATOM 734 C C . GLN A 1 97 ? -4.288 -11.027 -19.361 1.00 97.12 97 GLN A C 1
ATOM 736 O O . GLN A 1 97 ? -4.916 -11.945 -19.895 1.00 97.12 97 GLN A O 1
ATOM 741 N N . PRO A 1 98 ? -4.854 -9.829 -19.133 1.00 97.88 98 PRO A N 1
ATOM 742 C CA . PRO A 1 98 ? -6.202 -9.523 -19.578 1.00 97.88 98 PRO A CA 1
ATOM 743 C C . PRO A 1 98 ? -6.287 -9.521 -21.111 1.00 97.88 98 PRO A C 1
ATOM 745 O O . PRO A 1 98 ? -5.374 -9.075 -21.808 1.00 97.88 98 PRO A O 1
ATOM 748 N N . VAL A 1 99 ? -7.420 -9.970 -21.649 1.00 98.06 99 VAL A N 1
ATOM 749 C CA . VAL A 1 99 ? -7.735 -9.891 -23.082 1.00 98.06 99 VAL A CA 1
ATOM 750 C C . VAL A 1 99 ? -9.087 -9.226 -23.308 1.00 98.06 99 VAL A C 1
ATOM 752 O O . VAL A 1 99 ? -9.985 -9.307 -22.471 1.00 98.06 99 VAL A O 1
ATOM 755 N N . GLY A 1 100 ? -9.245 -8.570 -24.460 1.00 97.81 100 GLY A N 1
ATOM 756 C CA . GLY A 1 100 ? -10.504 -7.915 -24.827 1.00 97.81 100 GLY A CA 1
ATOM 757 C C . GLY A 1 100 ? -10.889 -6.767 -23.891 1.00 97.81 100 GLY A C 1
ATOM 758 O O . GLY A 1 100 ? -12.065 -6.624 -23.572 1.00 97.81 100 GLY A O 1
ATOM 759 N N . ILE A 1 101 ? -9.904 -5.988 -23.433 1.00 98.31 101 ILE A N 1
ATOM 760 C CA . ILE A 1 101 ? -10.123 -4.862 -22.522 1.00 98.31 101 ILE A CA 1
ATOM 761 C C . ILE A 1 101 ? -10.942 -3.782 -23.235 1.00 98.31 101 ILE A C 1
ATOM 763 O O . ILE A 1 101 ? -10.633 -3.388 -24.360 1.00 98.31 101 ILE A O 1
ATOM 767 N N . SER A 1 102 ? -11.983 -3.288 -22.578 1.00 97.38 102 SER A N 1
ATOM 768 C CA . SER A 1 102 ? -12.823 -2.206 -23.082 1.00 97.38 102 SER A CA 1
ATOM 769 C C . SER A 1 102 ? -13.243 -1.268 -21.959 1.00 97.38 102 SER A C 1
ATOM 771 O O . SER A 1 102 ? -13.415 -1.697 -20.819 1.00 97.38 102 SER A O 1
ATOM 773 N N . GLU A 1 103 ? -13.417 0.012 -22.285 1.00 96.06 103 GLU A N 1
ATOM 774 C CA . GLU A 1 103 ? -13.938 1.024 -21.367 1.00 96.06 103 GLU A CA 1
ATOM 775 C C . GLU A 1 103 ? -15.291 1.562 -21.845 1.00 96.06 103 GLU A C 1
ATOM 777 O O . GLU A 1 103 ? -15.515 1.803 -23.034 1.00 96.06 103 GLU A O 1
ATOM 782 N N . VAL A 1 104 ? -16.208 1.774 -20.904 1.00 95.44 104 VAL A N 1
ATOM 783 C CA . VAL A 1 104 ? -17.532 2.341 -21.159 1.00 95.44 104 VAL A CA 1
ATOM 784 C C . VAL A 1 104 ? -17.752 3.535 -20.247 1.00 95.44 104 VAL A C 1
ATOM 786 O O . VAL A 1 104 ? -17.721 3.424 -19.021 1.00 95.44 104 VAL A O 1
ATOM 789 N N . TRP A 1 105 ? -18.046 4.670 -20.875 1.00 94.56 105 TRP A N 1
ATOM 790 C CA . TRP A 1 105 ? -18.299 5.941 -20.213 1.00 94.56 105 TRP A CA 1
ATOM 791 C C . TRP A 1 105 ? -19.777 6.295 -20.293 1.00 94.56 105 TRP A C 1
ATOM 793 O O . TRP A 1 105 ? -20.379 6.288 -21.369 1.00 94.56 105 TRP A O 1
ATOM 803 N N . LYS A 1 106 ? -20.356 6.659 -19.153 1.00 90.06 106 LYS A N 1
ATOM 804 C CA . LYS A 1 106 ? -21.688 7.254 -19.070 1.00 90.06 106 LYS A CA 1
ATOM 805 C C . LYS A 1 106 ? -21.602 8.494 -18.192 1.00 90.06 106 LYS A C 1
ATOM 807 O O . LYS A 1 106 ? -20.889 8.513 -17.192 1.00 90.06 106 LYS A O 1
ATOM 812 N N . ALA A 1 107 ? -22.279 9.560 -18.605 1.00 84.44 107 ALA A N 1
ATOM 813 C CA . ALA A 1 107 ? -22.243 10.819 -17.874 1.00 84.44 107 ALA A CA 1
ATOM 814 C C . ALA A 1 107 ? -22.823 10.625 -16.465 1.00 84.44 107 ALA A C 1
ATOM 816 O O . ALA A 1 107 ? -23.967 10.197 -16.335 1.00 84.44 107 ALA A O 1
ATOM 817 N N . GLY A 1 108 ? -22.039 10.956 -15.438 1.00 79.19 108 GLY A N 1
ATOM 818 C CA . GLY A 1 108 ? -22.445 10.827 -14.036 1.00 79.19 108 GLY A CA 1
ATOM 819 C C . GLY A 1 108 ? -22.319 9.423 -13.433 1.00 79.19 108 GLY A C 1
ATOM 820 O O . GLY A 1 108 ? -22.531 9.293 -12.232 1.00 79.19 108 GLY A O 1
ATOM 821 N N . ASP A 1 109 ? -21.935 8.408 -14.212 1.00 79.69 109 ASP A N 1
ATOM 822 C CA . ASP A 1 109 ? -21.720 7.042 -13.716 1.00 79.69 109 ASP A CA 1
ATOM 823 C C . ASP A 1 109 ? -20.217 6.729 -13.586 1.00 79.69 109 ASP A C 1
ATOM 825 O O . ASP A 1 109 ? -19.402 7.303 -14.316 1.00 79.69 109 ASP A O 1
ATOM 829 N N . PRO A 1 110 ? -19.818 5.763 -12.739 1.00 83.38 110 PRO A N 1
ATOM 830 C CA . PRO A 1 110 ? -18.471 5.206 -12.774 1.00 83.38 110 PRO A CA 1
ATOM 831 C C . PRO A 1 110 ? -18.111 4.661 -14.160 1.00 83.38 110 PRO A C 1
ATOM 833 O O . PRO A 1 110 ? -18.929 4.044 -14.852 1.00 83.38 110 PRO A O 1
ATOM 836 N N . ILE A 1 111 ? -16.855 4.851 -14.544 1.00 91.75 111 ILE A N 1
ATOM 837 C CA . ILE A 1 111 ? -16.280 4.277 -15.756 1.00 91.75 111 ILE A CA 1
ATOM 838 C C . ILE A 1 111 ? -16.243 2.766 -15.555 1.00 91.75 111 ILE A C 1
ATOM 840 O O . ILE A 1 111 ? -15.743 2.276 -14.545 1.00 91.75 111 ILE A O 1
ATOM 844 N N . SER A 1 112 ? -16.828 2.023 -16.491 1.00 94.25 112 SER A N 1
ATOM 845 C CA . SER A 1 112 ? -16.837 0.561 -16.456 1.00 94.25 112 SER A CA 1
ATOM 846 C C . SER A 1 112 ? -15.723 0.023 -17.339 1.00 94.25 112 SER A C 1
ATOM 848 O O . SER A 1 112 ? -15.657 0.397 -18.508 1.00 94.25 112 SER A O 1
ATOM 850 N N . ILE A 1 113 ? -14.896 -0.867 -16.802 1.00 97.44 113 ILE A N 1
ATOM 851 C CA . ILE A 1 113 ? -13.815 -1.525 -17.533 1.00 97.44 113 ILE A CA 1
ATOM 852 C C . ILE A 1 113 ? -14.108 -3.019 -17.566 1.00 97.44 113 ILE A C 1
ATOM 854 O O . ILE A 1 113 ? -14.262 -3.631 -16.515 1.00 97.44 113 ILE A O 1
ATOM 858 N N . GLU A 1 114 ? -14.205 -3.604 -18.753 1.00 97.88 114 GLU A N 1
ATOM 859 C CA . GLU A 1 114 ? -14.509 -5.027 -18.939 1.00 97.88 114 GLU A CA 1
ATOM 860 C C . GLU A 1 114 ? -13.356 -5.715 -19.670 1.00 97.88 114 GLU A C 1
ATOM 862 O O . GLU A 1 114 ? -12.863 -5.193 -20.668 1.00 97.88 114 GLU A O 1
ATOM 867 N N . PHE A 1 115 ? -12.925 -6.876 -19.178 1.00 98.25 115 PHE A N 1
ATOM 868 C CA . PHE A 1 115 ? -11.886 -7.708 -19.794 1.00 98.25 115 PHE A CA 1
ATOM 869 C C . PHE A 1 115 ? -12.073 -9.173 -19.406 1.00 98.25 115 PHE A C 1
ATOM 871 O O . PHE A 1 115 ? -12.763 -9.494 -18.443 1.00 98.25 115 PHE A O 1
ATOM 878 N N . THR A 1 116 ? -11.440 -10.075 -20.149 1.00 98.06 116 THR A N 1
ATOM 879 C CA . THR A 1 116 ? -11.356 -11.493 -19.788 1.00 98.06 116 THR A CA 1
ATOM 880 C C . THR A 1 116 ? -9.998 -11.793 -19.164 1.00 98.06 116 THR A C 1
ATOM 882 O O . THR A 1 116 ? -8.978 -11.419 -19.739 1.00 98.06 116 THR A O 1
ATOM 885 N N . LEU A 1 117 ? -9.975 -12.480 -18.025 1.00 96.00 117 LEU A N 1
ATOM 886 C CA . LEU A 1 117 ? -8.768 -12.987 -17.366 1.00 96.00 117 LEU A CA 1
ATOM 887 C C . LEU A 1 117 ? -9.009 -14.461 -17.035 1.00 96.00 117 LEU A C 1
ATOM 889 O O . LEU A 1 117 ? -10.088 -14.814 -16.574 1.00 96.00 117 LEU A O 1
ATOM 893 N N . ASP A 1 118 ? -8.062 -15.337 -17.371 1.00 92.69 118 ASP A N 1
ATOM 894 C CA . ASP A 1 118 ? -8.184 -16.793 -17.172 1.00 92.69 118 ASP A CA 1
ATOM 895 C C . ASP A 1 118 ? -9.482 -17.424 -17.725 1.00 92.69 118 ASP A C 1
ATOM 897 O O . ASP A 1 118 ? -9.968 -18.448 -17.248 1.00 92.69 118 ASP A O 1
ATOM 901 N N . GLY A 1 119 ? -10.040 -16.827 -18.785 1.00 95.12 119 GLY A N 1
ATOM 902 C CA . GLY A 1 119 ? -11.281 -17.274 -19.426 1.00 95.12 119 GLY A CA 1
ATOM 903 C C . GLY A 1 119 ? -12.570 -16.781 -18.760 1.00 95.12 119 GLY A C 1
ATOM 904 O O . GLY A 1 119 ? -13.651 -17.071 -19.273 1.00 95.12 119 GLY A O 1
ATOM 905 N N . GLU A 1 120 ? -12.478 -16.011 -17.676 1.00 94.69 120 GLU A N 1
ATOM 906 C CA . GLU A 1 120 ? -13.613 -15.406 -16.981 1.00 94.69 120 GLU A CA 1
ATOM 907 C C . GLU A 1 120 ? -13.747 -13.919 -17.325 1.00 94.69 120 GLU A C 1
ATOM 909 O O . GLU A 1 120 ? -12.759 -13.197 -17.460 1.00 94.69 120 GLU A O 1
ATOM 914 N N . LEU A 1 121 ? -14.987 -13.452 -17.500 1.00 95.69 121 LEU A N 1
ATOM 915 C CA . LEU A 1 121 ? -15.274 -12.040 -17.748 1.00 95.69 121 LEU A CA 1
ATOM 916 C C . LEU A 1 121 ? -15.288 -11.283 -16.418 1.00 95.69 121 LEU A C 1
ATOM 918 O O . LEU A 1 121 ? -16.120 -11.556 -15.552 1.00 95.69 121 LEU A O 1
ATOM 922 N N . HIS A 1 122 ? -14.423 -10.283 -16.304 1.00 93.25 122 HIS A N 1
ATOM 923 C CA . HIS A 1 122 ? -14.346 -9.389 -15.159 1.00 93.25 122 HIS A CA 1
ATOM 924 C C . HIS A 1 122 ? -14.799 -7.987 -15.534 1.00 93.25 122 HIS A C 1
ATOM 926 O O . HIS A 1 122 ? -14.670 -7.538 -16.676 1.00 93.25 122 HIS A O 1
ATOM 932 N N . LYS A 1 123 ? -15.326 -7.289 -14.530 1.00 92.62 123 LYS A N 1
ATOM 933 C CA . LYS A 1 123 ? -15.757 -5.906 -14.638 1.00 92.62 123 LYS A CA 1
ATOM 934 C C . LYS A 1 123 ? -15.236 -5.112 -13.455 1.00 92.62 123 LYS A C 1
ATOM 936 O O . LYS A 1 123 ? -15.505 -5.477 -12.313 1.00 92.62 123 LYS A O 1
ATOM 941 N N . LEU A 1 124 ? -14.523 -4.035 -13.751 1.00 89.94 124 LEU A N 1
ATOM 942 C CA . LEU A 1 124 ? -14.030 -3.074 -12.778 1.00 89.94 124 LEU A CA 1
ATOM 943 C C . LEU A 1 124 ? -14.761 -1.744 -12.919 1.00 89.94 124 LEU A C 1
ATOM 945 O O . LEU A 1 124 ? -15.310 -1.420 -13.978 1.00 89.94 124 LEU A O 1
ATOM 949 N N . HIS A 1 125 ? -14.724 -0.964 -11.846 1.00 88.88 125 HIS A N 1
ATOM 950 C CA . HIS A 1 125 ? -15.327 0.359 -11.787 1.00 88.88 125 HIS A CA 1
ATOM 951 C C . HIS A 1 125 ? -14.313 1.401 -11.328 1.00 88.88 125 HIS A C 1
ATOM 953 O O . HIS A 1 125 ? -13.659 1.206 -10.309 1.00 88.88 125 HIS A O 1
ATOM 959 N N . ALA A 1 126 ? -14.220 2.507 -12.061 1.00 88.19 126 ALA A N 1
ATOM 960 C CA . ALA A 1 126 ? -13.401 3.654 -11.695 1.00 88.19 126 ALA A CA 1
ATOM 961 C C . ALA A 1 126 ? -14.258 4.918 -11.559 1.00 88.19 126 ALA A C 1
ATOM 963 O O . ALA A 1 126 ? -15.121 5.199 -12.397 1.00 88.19 126 ALA A O 1
ATOM 964 N N . GLU A 1 127 ? -14.027 5.694 -10.508 1.00 88.06 127 GLU A N 1
ATOM 965 C CA . GLU A 1 127 ? -14.718 6.956 -10.272 1.00 88.06 127 GLU A CA 1
ATOM 966 C C . GLU A 1 127 ? -14.213 8.069 -11.200 1.00 88.06 127 GLU A C 1
ATOM 968 O O . GLU A 1 127 ? -13.021 8.207 -11.481 1.00 88.06 127 GLU A O 1
ATOM 973 N N . GLN A 1 128 ? -15.136 8.917 -11.662 1.00 87.44 128 GLN A N 1
ATOM 974 C CA . GLN A 1 128 ? -14.788 10.141 -12.384 1.00 87.44 128 GLN A CA 1
ATOM 975 C C . GLN A 1 128 ? -14.432 11.235 -11.371 1.00 87.44 128 GLN A C 1
ATOM 977 O O . GLN A 1 128 ? -15.309 11.956 -10.890 1.00 87.44 128 GLN A O 1
ATOM 982 N N . LYS A 1 129 ? -13.146 11.349 -11.024 1.00 84.19 129 LYS A N 1
ATOM 983 C CA . LYS A 1 129 ? -12.683 12.337 -10.043 1.00 84.19 129 LYS A CA 1
ATOM 984 C C . LYS A 1 129 ? -12.779 13.779 -10.587 1.00 84.19 129 LYS A C 1
ATOM 986 O O . LYS A 1 129 ? -12.483 14.007 -11.763 1.00 84.19 129 LYS A O 1
ATOM 991 N N . PRO A 1 130 ? -13.148 14.783 -9.759 1.00 82.69 130 PRO A N 1
ATOM 992 C CA . PRO A 1 130 ? -13.294 16.176 -10.207 1.00 82.69 130 PRO A CA 1
ATOM 993 C C . PRO A 1 130 ? -12.010 16.819 -10.747 1.00 82.69 130 PRO A C 1
ATOM 995 O O . PRO A 1 130 ? -12.067 17.665 -11.637 1.00 82.69 130 PRO A O 1
ATOM 998 N N . ASP A 1 131 ? -10.860 16.423 -10.207 1.00 86.56 131 ASP A N 1
ATOM 999 C CA . ASP A 1 131 ? -9.523 16.869 -10.618 1.00 86.56 131 ASP A CA 1
ATOM 1000 C C . ASP A 1 131 ? -9.004 16.139 -11.868 1.00 86.56 131 ASP A C 1
ATOM 1002 O O . ASP A 1 131 ? -7.927 16.458 -12.370 1.00 86.56 131 A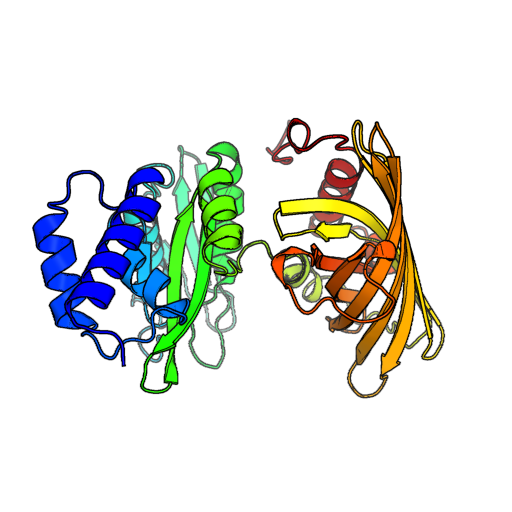SP A O 1
ATOM 1006 N N . ARG A 1 132 ? -9.784 15.178 -12.383 1.00 88.25 132 ARG A N 1
ATOM 1007 C CA . ARG A 1 132 ? -9.438 14.311 -13.510 1.00 88.25 132 ARG A CA 1
ATOM 1008 C C . ARG A 1 132 ? -8.131 13.542 -13.302 1.00 88.25 132 ARG A C 1
ATOM 1010 O O . ARG A 1 132 ? -7.375 13.322 -14.253 1.00 88.25 132 ARG A O 1
ATOM 1017 N N . SER A 1 133 ? -7.864 13.151 -12.058 1.00 89.62 133 SER A N 1
ATOM 1018 C CA . SER A 1 133 ? -6.809 12.195 -11.740 1.00 89.62 133 SER A CA 1
ATOM 1019 C C . SER A 1 133 ? -7.280 10.751 -11.927 1.00 89.62 133 SER A C 1
ATOM 1021 O O . SER A 1 133 ? -8.480 10.465 -11.997 1.00 89.62 133 SER A O 1
ATOM 1023 N N . LEU A 1 134 ? -6.320 9.835 -12.029 1.00 89.50 134 LEU A N 1
ATOM 1024 C CA . LEU A 1 134 ? -6.567 8.397 -12.059 1.00 89.50 134 LEU A CA 1
ATOM 1025 C C . LEU A 1 134 ? -7.309 7.937 -10.793 1.00 89.50 134 LEU A C 1
ATOM 1027 O O . LEU A 1 134 ? -6.955 8.338 -9.682 1.00 89.50 134 LEU A O 1
ATOM 1031 N N . ASP A 1 135 ? -8.303 7.056 -10.925 1.00 88.81 135 ASP A N 1
ATOM 1032 C CA . ASP A 1 135 ? -8.865 6.362 -9.765 1.00 88.81 135 ASP A CA 1
ATOM 1033 C C . ASP A 1 135 ? -8.035 5.130 -9.389 1.00 88.81 135 ASP A C 1
ATOM 1035 O O . ASP A 1 135 ? -8.183 4.050 -9.954 1.00 88.81 135 ASP A O 1
AT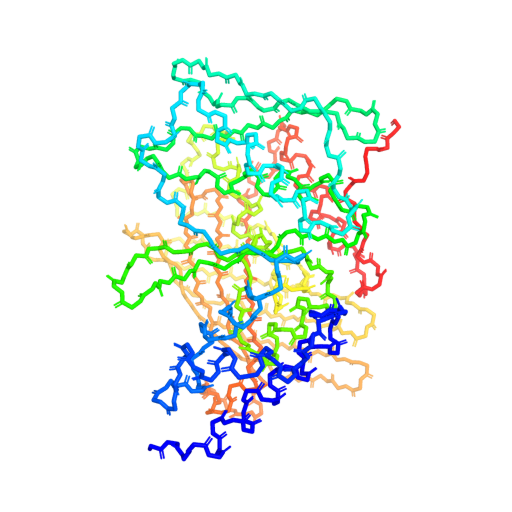OM 1039 N N . GLU A 1 136 ? -7.176 5.295 -8.389 1.00 83.94 136 GLU A N 1
ATOM 1040 C CA . GLU A 1 136 ? -6.316 4.245 -7.836 1.00 83.94 136 GLU A CA 1
ATOM 1041 C C . GLU A 1 136 ? -7.086 3.061 -7.230 1.00 83.94 136 GLU A C 1
ATOM 1043 O O . GLU A 1 136 ? -6.514 1.981 -7.093 1.00 83.94 136 GLU A O 1
ATOM 1048 N N . ASN A 1 137 ? -8.382 3.201 -6.910 1.00 80.31 137 ASN A N 1
ATOM 1049 C CA . ASN A 1 137 ? -9.195 2.077 -6.419 1.00 80.31 137 ASN A CA 1
ATOM 1050 C C . ASN A 1 137 ? -9.312 0.940 -7.451 1.00 80.31 137 ASN A C 1
ATOM 1052 O O . ASN A 1 137 ? -9.707 -0.180 -7.114 1.00 80.31 137 ASN A O 1
ATOM 1056 N N . ILE A 1 138 ? -8.973 1.209 -8.712 1.00 85.44 138 ILE A N 1
ATOM 1057 C CA . ILE A 1 138 ? -8.843 0.188 -9.748 1.00 85.44 138 ILE A CA 1
ATOM 1058 C C . ILE A 1 138 ? -7.769 -0.855 -9.400 1.00 85.44 138 ILE A C 1
ATOM 1060 O O . ILE A 1 138 ? -7.966 -2.036 -9.672 1.00 85.44 138 ILE A O 1
ATOM 1064 N N . LEU A 1 139 ? -6.676 -0.444 -8.747 1.00 86.06 139 LEU A N 1
ATOM 1065 C CA . LEU A 1 139 ? -5.560 -1.319 -8.385 1.00 86.06 139 LEU A CA 1
ATOM 1066 C C . LEU A 1 139 ? -5.980 -2.296 -7.290 1.00 86.06 139 LEU A C 1
ATOM 1068 O O . LEU A 1 139 ? -5.748 -3.489 -7.423 1.00 86.06 139 LEU A O 1
ATOM 1072 N N . PHE A 1 140 ? -6.738 -1.824 -6.297 1.00 77.56 140 PHE A N 1
ATOM 1073 C CA . PHE A 1 140 ? -7.332 -2.695 -5.282 1.00 77.56 140 PHE A CA 1
ATOM 1074 C C . PHE A 1 140 ? -8.220 -3.781 -5.907 1.00 77.56 140 PHE A C 1
ATOM 1076 O O . PHE A 1 140 ? -8.137 -4.952 -5.545 1.00 77.56 140 PHE A O 1
ATOM 1083 N N . GLN A 1 141 ? -9.068 -3.413 -6.873 1.00 83.88 141 GLN A N 1
ATOM 1084 C CA . GLN A 1 141 ? -9.922 -4.399 -7.539 1.00 83.88 141 GLN A CA 1
ATOM 1085 C C . GLN A 1 141 ? -9.112 -5.399 -8.374 1.00 83.88 141 GLN A C 1
ATOM 1087 O O . GLN A 1 141 ? -9.503 -6.561 -8.456 1.00 83.88 141 GLN A O 1
ATOM 1092 N N . LEU A 1 142 ? -8.002 -4.966 -8.979 1.00 86.12 142 LEU A N 1
ATOM 1093 C CA . LEU A 1 142 ? -7.082 -5.843 -9.704 1.00 86.12 142 LEU A CA 1
ATOM 1094 C C . LEU A 1 142 ? -6.352 -6.803 -8.763 1.00 86.12 142 LEU A C 1
ATOM 1096 O O . LEU A 1 142 ? -6.281 -7.993 -9.060 1.00 86.12 142 LEU A O 1
ATOM 1100 N N . ASP A 1 143 ? -5.885 -6.333 -7.610 1.00 81.00 143 ASP A N 1
ATOM 1101 C CA . ASP A 1 143 ? -5.190 -7.179 -6.638 1.00 81.00 143 ASP A CA 1
ATOM 1102 C C . ASP A 1 143 ? -6.078 -8.286 -6.087 1.00 81.00 143 ASP A C 1
ATOM 1104 O O . ASP A 1 143 ? -5.605 -9.403 -5.887 1.00 81.00 143 ASP A O 1
ATOM 1108 N N . LEU A 1 144 ? -7.384 -8.033 -5.935 1.00 73.88 144 LEU A N 1
ATOM 1109 C CA . LEU A 1 144 ? -8.351 -9.081 -5.599 1.00 73.88 144 LEU A CA 1
ATOM 1110 C C . LEU A 1 144 ? -8.379 -10.215 -6.637 1.00 73.88 144 LEU A C 1
ATOM 1112 O O . LEU A 1 144 ? -8.617 -11.366 -6.272 1.00 73.88 144 LEU A O 1
ATOM 1116 N N . LEU A 1 145 ? -8.126 -9.914 -7.915 1.00 80.75 145 LEU A N 1
ATOM 1117 C CA . LEU A 1 145 ? -8.030 -10.925 -8.973 1.00 80.75 145 LEU A CA 1
ATOM 1118 C C . LEU A 1 145 ? -6.689 -11.670 -8.929 1.00 80.75 145 LEU A C 1
ATOM 1120 O O . LEU A 1 145 ? -6.635 -12.852 -9.268 1.00 80.75 145 LEU A O 1
ATOM 1124 N N . LEU A 1 146 ? -5.624 -11.004 -8.479 1.00 82.00 146 LEU A N 1
ATOM 1125 C CA . LEU A 1 146 ? -4.266 -11.552 -8.423 1.00 82.00 146 LEU A CA 1
ATOM 1126 C C . LEU A 1 146 ? -3.926 -12.275 -7.116 1.00 82.00 146 LEU A C 1
ATOM 1128 O O . LEU A 1 146 ? -2.887 -12.924 -7.042 1.00 82.00 146 LEU A O 1
ATOM 1132 N N . LEU A 1 147 ? -4.808 -12.278 -6.111 1.00 71.38 147 LEU A N 1
ATOM 1133 C CA . LEU A 1 147 ? -4.557 -12.936 -4.816 1.00 71.38 147 LEU A CA 1
ATOM 1134 C C . LEU A 1 147 ? -3.994 -14.362 -4.940 1.00 71.38 147 LEU A C 1
ATOM 1136 O O . LEU A 1 147 ? -3.109 -14.759 -4.187 1.00 71.38 147 LEU A O 1
ATOM 1140 N N . ARG A 1 148 ? -4.477 -15.140 -5.915 1.00 69.06 148 ARG A N 1
ATOM 1141 C CA . ARG A 1 148 ? -4.049 -16.532 -6.130 1.00 69.06 148 ARG A CA 1
ATOM 1142 C C . ARG A 1 148 ? -2.627 -16.673 -6.666 1.00 69.06 148 ARG A C 1
ATOM 1144 O O . ARG A 1 148 ? -2.065 -17.762 -6.573 1.00 69.06 148 ARG A O 1
ATOM 1151 N N . THR A 1 149 ? -2.064 -15.623 -7.253 1.00 79.19 149 THR A N 1
ATOM 1152 C CA . THR A 1 149 ? -0.717 -15.663 -7.824 1.00 79.19 149 THR A CA 1
ATOM 1153 C C . THR A 1 149 ? 0.360 -15.399 -6.776 1.00 79.19 149 THR A C 1
ATOM 1155 O O . THR A 1 149 ? 1.524 -15.672 -7.052 1.00 79.19 149 THR A O 1
ATOM 1158 N N . GLY A 1 150 ? -0.005 -14.885 -5.593 1.00 77.00 150 GLY A N 1
ATOM 1159 C CA . GLY A 1 150 ? 0.952 -14.429 -4.579 1.00 77.00 150 GLY A CA 1
ATOM 1160 C C . GLY A 1 150 ? 1.678 -13.137 -4.971 1.00 77.00 150 GLY A C 1
ATOM 1161 O O . GLY A 1 150 ? 2.740 -12.844 -4.427 1.00 77.00 150 GLY A O 1
ATOM 1162 N N . PHE A 1 151 ? 1.128 -12.392 -5.935 1.00 86.44 151 PHE A N 1
ATOM 1163 C CA . PHE A 1 151 ? 1.652 -11.109 -6.398 1.00 86.44 151 PHE A CA 1
ATOM 1164 C C . PHE A 1 151 ? 0.559 -10.052 -6.341 1.00 86.44 151 PHE A C 1
ATOM 1166 O O . PHE A 1 151 ? -0.603 -10.352 -6.608 1.00 86.44 151 PHE A O 1
ATOM 1173 N N . GLN A 1 152 ? 0.952 -8.825 -6.026 1.00 88.00 152 GLN A N 1
ATOM 1174 C CA . GLN A 1 152 ? 0.072 -7.668 -5.918 1.00 88.00 152 GLN A CA 1
ATOM 1175 C C . GLN A 1 152 ? 0.748 -6.458 -6.548 1.00 88.00 152 GLN A C 1
ATOM 1177 O O . GLN A 1 152 ? 1.980 -6.352 -6.575 1.00 88.00 152 GLN A O 1
ATOM 1182 N N . PHE A 1 153 ? -0.059 -5.570 -7.112 1.00 91.81 153 PHE A N 1
ATOM 1183 C CA . PHE A 1 153 ? 0.407 -4.259 -7.499 1.00 91.81 153 PHE A CA 1
ATOM 1184 C C . PHE A 1 153 ? 0.612 -3.448 -6.230 1.00 91.81 153 PHE A C 1
ATOM 1186 O O . PHE A 1 153 ? -0.278 -3.295 -5.407 1.00 91.81 153 PHE A O 1
ATOM 1193 N N . GLU A 1 154 ? 1.814 -2.922 -6.082 1.00 90.75 154 GLU A N 1
ATOM 1194 C CA . GLU A 1 154 ? 2.201 -2.063 -4.985 1.00 90.75 154 GLU A CA 1
ATOM 1195 C C . GLU A 1 154 ? 2.493 -0.670 -5.517 1.00 90.75 154 GLU A C 1
ATOM 1197 O O . GLU A 1 154 ? 3.019 -0.499 -6.620 1.00 90.75 154 GLU A O 1
ATOM 1202 N N . MET A 1 155 ? 2.118 0.338 -4.733 1.00 89.69 155 MET A N 1
ATOM 1203 C CA . MET A 1 155 ? 2.126 1.723 -5.184 1.00 89.69 155 MET A CA 1
ATOM 1204 C C . MET A 1 155 ? 2.743 2.657 -4.167 1.00 89.69 155 MET A C 1
ATOM 1206 O O . MET A 1 155 ? 2.481 2.532 -2.971 1.00 89.69 155 MET A O 1
ATOM 1210 N N . VAL A 1 156 ? 3.487 3.640 -4.663 1.00 89.62 156 VAL A N 1
ATOM 1211 C CA . VAL A 1 156 ? 3.966 4.772 -3.870 1.00 89.62 156 VAL A CA 1
ATOM 1212 C C . VAL A 1 156 ? 3.666 6.064 -4.606 1.00 89.62 156 VAL A C 1
ATOM 1214 O O . VAL A 1 156 ? 4.096 6.261 -5.743 1.00 89.62 156 VAL A O 1
ATOM 1217 N N . GLU A 1 157 ? 2.956 6.964 -3.936 1.00 86.81 157 GLU A N 1
ATOM 1218 C CA . GLU A 1 157 ? 2.844 8.350 -4.376 1.00 86.81 157 GLU A CA 1
ATOM 1219 C C . GLU A 1 157 ? 4.132 9.091 -4.021 1.00 86.81 157 GLU A C 1
ATOM 1221 O O . GLU A 1 157 ? 4.601 9.083 -2.879 1.00 86.81 157 GLU A O 1
ATOM 1226 N N . CYS A 1 158 ? 4.722 9.754 -5.004 1.00 86.44 158 CYS A N 1
ATOM 1227 C CA . CYS A 1 158 ? 5.876 10.605 -4.790 1.00 86.44 158 CYS A CA 1
ATOM 1228 C C . CYS A 1 158 ? 5.729 11.911 -5.570 1.00 86.44 158 CYS A C 1
ATOM 1230 O O . CYS A 1 158 ? 4.746 12.145 -6.268 1.00 86.44 158 CYS A O 1
ATOM 1232 N N . THR A 1 159 ? 6.690 12.812 -5.395 1.00 85.94 159 THR A N 1
ATOM 1233 C CA . THR A 1 159 ? 6.733 14.068 -6.147 1.00 85.94 159 THR A CA 1
ATOM 1234 C C . THR A 1 159 ? 8.076 14.228 -6.825 1.00 85.94 159 THR A C 1
ATOM 1236 O O . THR A 1 159 ? 9.102 13.881 -6.225 1.00 85.94 159 THR A O 1
ATOM 1239 N N . ASP A 1 160 ? 8.064 14.753 -8.047 1.00 83.50 160 ASP A N 1
ATOM 1240 C CA . ASP A 1 160 ? 9.281 15.175 -8.737 1.00 83.50 160 ASP A CA 1
ATOM 1241 C C . ASP A 1 160 ? 9.887 16.441 -8.093 1.00 83.50 160 ASP A C 1
ATOM 1243 O O . ASP A 1 160 ? 9.338 17.015 -7.145 1.00 83.50 160 ASP A O 1
ATOM 1247 N N . ASP A 1 161 ? 11.029 16.891 -8.614 1.00 79.69 161 ASP A N 1
ATOM 1248 C CA . ASP A 1 161 ? 11.723 18.094 -8.129 1.00 79.69 161 ASP A CA 1
ATOM 1249 C C . ASP A 1 161 ? 10.927 19.392 -8.359 1.00 79.69 161 ASP A C 1
ATOM 1251 O O . ASP A 1 161 ? 11.214 20.421 -7.742 1.00 79.69 161 ASP A O 1
ATOM 1255 N N . LEU A 1 162 ? 9.922 19.358 -9.238 1.00 81.50 162 LEU A N 1
ATOM 1256 C CA . LEU A 1 162 ? 9.012 20.468 -9.523 1.00 81.50 162 LEU A CA 1
ATOM 1257 C C . LEU A 1 162 ? 7.748 20.422 -8.646 1.00 81.50 162 LEU A C 1
ATOM 1259 O O . LEU A 1 162 ? 6.930 21.341 -8.706 1.00 81.50 162 LEU A O 1
ATOM 1263 N N . GLY A 1 163 ? 7.602 19.392 -7.808 1.00 82.56 163 GLY A N 1
ATOM 1264 C CA . GLY A 1 163 ? 6.446 19.174 -6.947 1.00 82.56 163 GLY A CA 1
ATOM 1265 C C . GLY A 1 163 ? 5.258 18.506 -7.643 1.00 82.56 163 GLY A C 1
ATOM 1266 O O . GLY A 1 163 ? 4.185 18.434 -7.044 1.00 82.56 163 GLY A O 1
ATOM 1267 N N . SER A 1 164 ? 5.417 18.014 -8.873 1.00 86.00 164 SER A N 1
ATOM 1268 C CA . SER A 1 164 ? 4.378 17.269 -9.588 1.00 86.00 164 SER A CA 1
ATOM 1269 C C . SER A 1 164 ? 4.188 15.900 -8.948 1.00 86.00 164 SER A C 1
ATOM 1271 O O . SER A 1 164 ? 5.168 15.213 -8.662 1.00 86.00 164 SER A O 1
ATOM 1273 N N . ALA A 1 165 ? 2.936 15.485 -8.755 1.00 87.44 165 ALA A N 1
ATOM 1274 C CA . ALA A 1 165 ? 2.625 14.142 -8.283 1.00 87.44 165 ALA A CA 1
ATOM 1275 C C . ALA A 1 165 ? 3.040 13.090 -9.324 1.00 87.44 165 ALA A C 1
ATOM 1277 O O . ALA A 1 165 ? 2.766 13.232 -10.521 1.00 87.44 165 ALA A O 1
ATOM 1278 N N . LEU A 1 166 ? 3.675 12.033 -8.836 1.00 90.81 166 LEU A N 1
ATOM 1279 C CA . LEU A 1 166 ? 4.061 10.835 -9.562 1.00 90.81 166 LEU A CA 1
ATOM 1280 C C . LEU A 1 166 ? 3.532 9.612 -8.815 1.00 90.81 166 LEU A C 1
ATOM 1282 O O . LEU A 1 166 ? 3.451 9.594 -7.587 1.00 90.81 166 LEU A O 1
ATOM 1286 N N . LEU A 1 167 ? 3.204 8.586 -9.582 1.00 91.25 167 LEU A N 1
ATOM 1287 C CA . LEU A 1 167 ? 2.727 7.300 -9.125 1.00 91.25 167 LEU A CA 1
ATOM 1288 C C . LEU A 1 167 ? 3.746 6.244 -9.534 1.00 91.25 167 LEU A C 1
ATOM 1290 O O . LEU A 1 167 ? 3.897 5.945 -10.719 1.00 91.25 167 LEU A O 1
ATOM 1294 N N . PHE A 1 168 ? 4.463 5.701 -8.556 1.00 94.94 168 PHE A N 1
ATOM 1295 C CA . PHE A 1 168 ? 5.257 4.499 -8.756 1.00 94.94 168 PHE A CA 1
ATOM 1296 C C . PHE A 1 168 ? 4.354 3.284 -8.576 1.00 94.94 168 PHE A C 1
ATOM 1298 O O . PHE A 1 168 ? 3.648 3.201 -7.574 1.00 94.94 168 PHE A O 1
ATOM 1305 N N . LEU A 1 169 ? 4.400 2.348 -9.519 1.00 95.06 169 LEU A N 1
ATOM 1306 C CA . LEU A 1 169 ? 3.685 1.076 -9.481 1.00 95.06 169 LEU A CA 1
ATOM 1307 C C . LEU A 1 169 ? 4.665 -0.061 -9.736 1.00 95.06 169 LEU A C 1
ATOM 1309 O O . LEU A 1 169 ? 5.469 0.030 -10.660 1.00 95.06 169 LEU A O 1
ATOM 1313 N N . ALA A 1 170 ? 4.580 -1.145 -8.973 1.00 95.50 170 ALA A N 1
ATOM 1314 C CA . ALA A 1 170 ? 5.341 -2.364 -9.227 1.00 95.50 170 ALA A CA 1
ATOM 1315 C C . ALA A 1 170 ? 4.515 -3.604 -8.896 1.00 95.50 170 ALA A C 1
ATOM 1317 O O . ALA A 1 170 ? 3.739 -3.581 -7.951 1.00 95.50 170 ALA A O 1
ATOM 1318 N N . LEU A 1 171 ? 4.695 -4.702 -9.635 1.00 93.00 171 LEU A N 1
ATOM 1319 C CA . LEU A 1 171 ? 4.117 -5.986 -9.233 1.00 93.00 171 LEU A CA 1
ATOM 1320 C C . LEU A 1 171 ? 5.112 -6.735 -8.338 1.00 93.00 171 LEU A C 1
ATOM 1322 O O . LEU A 1 171 ? 6.127 -7.244 -8.830 1.00 93.00 171 LEU A O 1
ATOM 1326 N N . LEU A 1 172 ? 4.807 -6.840 -7.046 1.00 92.50 172 LEU A N 1
ATOM 1327 C CA . LEU A 1 172 ? 5.663 -7.457 -6.033 1.00 92.50 172 LEU A CA 1
ATOM 1328 C C . LEU A 1 172 ? 4.979 -8.673 -5.408 1.00 92.50 172 LEU A C 1
ATOM 1330 O O . LEU A 1 172 ? 3.756 -8.727 -5.307 1.00 92.50 172 LEU A O 1
ATOM 1334 N N . ASN A 1 173 ? 5.767 -9.666 -5.001 1.00 86.00 173 ASN A N 1
ATOM 1335 C CA . ASN A 1 173 ? 5.299 -10.622 -3.999 1.00 86.00 173 ASN A CA 1
ATOM 1336 C C . ASN A 1 173 ? 5.550 -10.082 -2.586 1.00 86.00 173 ASN A C 1
ATOM 1338 O O . ASN A 1 173 ? 6.261 -9.095 -2.387 1.00 86.00 173 ASN A O 1
ATOM 1342 N N . GLU A 1 174 ? 4.991 -10.775 -1.600 1.00 72.19 174 GLU A N 1
ATOM 1343 C CA . GLU A 1 174 ? 5.077 -10.401 -0.188 1.00 72.19 174 GLU A CA 1
ATOM 1344 C C . GLU A 1 174 ? 6.523 -10.258 0.311 1.00 72.19 174 GLU A C 1
ATOM 1346 O O . GLU A 1 174 ? 6.858 -9.272 0.964 1.00 72.19 174 GLU A O 1
ATOM 1351 N N . TYR A 1 175 ? 7.405 -11.203 -0.035 1.00 78.25 175 TYR A N 1
ATOM 1352 C CA . TYR A 1 175 ? 8.808 -11.163 0.384 1.00 78.25 175 TYR A CA 1
ATOM 1353 C C . TYR A 1 175 ? 9.547 -9.956 -0.208 1.00 78.25 175 TYR A C 1
ATOM 1355 O O . TYR A 1 175 ? 10.265 -9.259 0.507 1.00 78.25 175 TYR A O 1
ATOM 1363 N N . GLU A 1 176 ? 9.359 -9.699 -1.505 1.00 88.75 176 GLU A N 1
ATOM 1364 C CA . GLU A 1 176 ? 9.944 -8.555 -2.207 1.00 88.75 176 GLU A CA 1
ATOM 1365 C C . GLU A 1 176 ? 9.502 -7.243 -1.550 1.00 88.75 176 GLU A C 1
ATOM 1367 O O . GLU A 1 176 ? 10.347 -6.430 -1.173 1.00 88.75 176 GLU A O 1
ATOM 1372 N N . ARG A 1 177 ? 8.190 -7.071 -1.348 1.00 85.69 177 ARG A N 1
ATOM 1373 C CA . ARG A 1 177 ? 7.606 -5.900 -0.687 1.00 85.69 177 ARG A CA 1
ATOM 1374 C C . ARG A 1 177 ? 8.181 -5.695 0.713 1.00 85.69 177 ARG A C 1
ATOM 1376 O O . ARG A 1 177 ? 8.711 -4.625 0.998 1.00 85.69 177 ARG A O 1
ATOM 1383 N N . PHE A 1 178 ? 8.151 -6.739 1.542 1.00 70.75 178 PHE A N 1
ATOM 1384 C CA . PHE A 1 178 ? 8.623 -6.704 2.925 1.00 70.75 178 PHE A CA 1
ATOM 1385 C C . PHE A 1 178 ? 10.090 -6.275 3.029 1.00 70.75 178 PHE A C 1
ATOM 1387 O O . PHE A 1 178 ? 10.449 -5.413 3.835 1.00 70.75 178 PHE A O 1
ATOM 1394 N N . VAL A 1 179 ? 10.962 -6.869 2.208 1.00 79.44 179 VAL A N 1
ATOM 1395 C CA . VAL A 1 179 ? 12.392 -6.541 2.220 1.00 79.44 179 VAL A CA 1
ATOM 1396 C C . VAL A 1 179 ? 12.608 -5.081 1.813 1.00 79.44 179 VAL A C 1
ATOM 1398 O O . VAL A 1 179 ? 13.399 -4.385 2.451 1.00 79.44 179 VAL A O 1
ATOM 1401 N N . ILE A 1 180 ? 11.874 -4.587 0.814 1.00 86.81 180 ILE A N 1
ATOM 1402 C CA . ILE A 1 180 ? 11.959 -3.192 0.364 1.00 86.81 180 ILE A CA 1
ATOM 1403 C C . ILE A 1 180 ? 11.455 -2.228 1.451 1.00 86.81 180 ILE A C 1
ATOM 1405 O O . ILE A 1 180 ? 12.167 -1.293 1.820 1.00 86.81 180 ILE A O 1
ATOM 1409 N N . GLU A 1 181 ? 10.279 -2.466 2.026 1.00 79.19 181 GLU A N 1
ATOM 1410 C CA . GLU A 1 181 ? 9.713 -1.647 3.106 1.00 79.19 181 GLU A CA 1
ATOM 1411 C C . GLU A 1 181 ? 10.654 -1.560 4.309 1.00 79.19 181 GLU A C 1
ATOM 1413 O O . GLU A 1 181 ? 10.965 -0.471 4.806 1.00 79.19 181 GLU A O 1
ATOM 1418 N N . ARG A 1 182 ? 11.177 -2.706 4.752 1.00 76.06 182 ARG A N 1
ATOM 1419 C CA . ARG A 1 182 ? 12.020 -2.783 5.946 1.00 76.06 182 ARG A CA 1
ATOM 1420 C C . ARG A 1 182 ? 13.388 -2.147 5.741 1.00 76.06 182 ARG A C 1
ATOM 1422 O O . ARG A 1 182 ? 13.814 -1.347 6.581 1.00 76.06 182 ARG A O 1
ATOM 1429 N N . GLU A 1 183 ? 14.088 -2.534 4.678 1.00 82.25 183 GLU A N 1
ATOM 1430 C CA . GLU A 1 183 ? 15.491 -2.168 4.442 1.00 82.25 183 GLU A CA 1
ATOM 1431 C C . GLU A 1 183 ? 15.616 -0.787 3.790 1.00 82.25 183 GLU A C 1
ATOM 1433 O O . GLU A 1 183 ? 16.583 -0.067 4.042 1.00 82.25 183 GLU A O 1
ATOM 1438 N N . ARG A 1 184 ? 14.641 -0.403 2.953 1.00 86.94 184 ARG A N 1
ATOM 1439 C CA . ARG A 1 184 ? 14.685 0.824 2.139 1.00 86.94 184 ARG A CA 1
ATOM 1440 C C . ARG A 1 184 ? 13.690 1.892 2.585 1.00 86.94 184 ARG A C 1
ATOM 1442 O O . ARG A 1 184 ? 13.768 3.017 2.103 1.00 86.94 184 ARG A O 1
ATOM 1449 N N . LYS A 1 185 ? 12.813 1.579 3.549 1.00 80.75 185 LYS A N 1
ATOM 1450 C CA . LYS A 1 185 ? 11.847 2.521 4.148 1.00 80.75 185 LYS A CA 1
ATOM 1451 C C . LYS A 1 185 ? 10.890 3.128 3.117 1.00 80.75 185 LYS A C 1
ATOM 1453 O O . LYS A 1 185 ? 10.538 4.301 3.213 1.00 80.75 185 LYS A O 1
ATOM 1458 N N . ILE A 1 186 ? 10.487 2.328 2.133 1.00 83.81 186 ILE A N 1
ATOM 1459 C CA . ILE A 1 186 ? 9.536 2.713 1.086 1.00 83.81 186 ILE A CA 1
ATOM 1460 C C . ILE A 1 186 ? 8.147 2.223 1.500 1.00 83.81 186 ILE A C 1
ATOM 1462 O O . ILE A 1 186 ? 7.967 1.015 1.526 1.00 83.81 186 ILE A O 1
ATOM 1466 N N . PRO A 1 187 ? 7.185 3.100 1.831 1.00 76.25 187 PRO A N 1
ATOM 1467 C CA . PRO A 1 187 ? 5.871 2.678 2.311 1.00 76.25 187 PRO A CA 1
ATOM 1468 C C . PRO A 1 187 ? 4.919 2.407 1.139 1.00 76.25 187 PRO A C 1
ATOM 1470 O O . PRO A 1 187 ? 4.373 3.350 0.554 1.00 76.25 187 PRO A O 1
ATOM 1473 N N . PHE A 1 188 ? 4.708 1.141 0.775 1.00 82.00 188 PHE A N 1
ATOM 1474 C CA . PHE A 1 188 ? 3.724 0.820 -0.255 1.00 82.00 188 PHE A CA 1
ATOM 1475 C C . PHE A 1 188 ? 2.297 0.986 0.282 1.00 82.00 188 PHE A C 1
ATOM 1477 O O . PHE A 1 188 ? 2.013 0.786 1.459 1.00 82.00 188 PHE A O 1
ATOM 1484 N N . SER A 1 189 ? 1.399 1.463 -0.579 1.00 65.06 189 SER A N 1
ATOM 1485 C CA . SER A 1 189 ? 0.139 2.076 -0.148 1.00 65.06 189 SER A CA 1
ATOM 1486 C C . SER A 1 189 ? -1.119 1.275 -0.483 1.00 65.06 189 SER A C 1
ATOM 1488 O O . SER A 1 189 ? -2.188 1.677 -0.033 1.00 65.06 189 SER A O 1
ATOM 1490 N N . ILE A 1 190 ? -1.075 0.200 -1.286 1.00 53.62 190 ILE A N 1
ATOM 1491 C CA . ILE A 1 190 ? -2.319 -0.399 -1.823 1.00 53.62 190 ILE A CA 1
ATOM 1492 C C . ILE A 1 190 ? -3.077 -1.230 -0.783 1.00 53.62 190 ILE A C 1
ATOM 1494 O O . ILE A 1 190 ? -4.308 -1.171 -0.745 1.00 53.62 190 ILE A O 1
ATOM 1498 N N . LEU A 1 191 ? -2.369 -1.888 0.133 1.00 51.06 191 LEU A N 1
ATOM 1499 C CA . LEU A 1 191 ? -2.967 -2.623 1.250 1.00 51.06 191 LEU A CA 1
ATOM 1500 C C . LEU A 1 191 ? -2.852 -1.894 2.591 1.00 51.06 191 LEU A C 1
ATOM 1502 O O . LEU A 1 191 ? -2.725 -2.536 3.635 1.00 51.06 191 LEU A O 1
ATOM 1506 N N . SER A 1 192 ? -2.946 -0.560 2.593 1.00 54.62 192 SER A N 1
ATOM 1507 C CA . SER A 1 192 ? -3.227 0.119 3.857 1.00 54.62 192 SER A CA 1
ATOM 1508 C C . SER A 1 192 ? -4.623 -0.277 4.330 1.00 54.62 192 SER A C 1
ATOM 1510 O O . SER A 1 192 ? -5.582 -0.340 3.546 1.00 54.62 192 SER A O 1
ATOM 1512 N N . LEU A 1 193 ? -4.762 -0.552 5.627 1.00 59.06 193 LEU A N 1
ATOM 1513 C CA . LEU A 1 193 ? -6.060 -0.912 6.201 1.00 59.06 193 LEU A CA 1
ATOM 1514 C C . LEU A 1 193 ? -7.101 0.185 5.911 1.00 59.06 193 LEU A C 1
ATOM 1516 O O . LEU A 1 193 ? -8.262 -0.108 5.641 1.00 59.06 193 LEU A O 1
ATOM 1520 N N . ALA A 1 194 ? -6.678 1.449 5.866 1.00 54.88 194 ALA A N 1
ATOM 1521 C CA . ALA A 1 194 ? -7.539 2.565 5.487 1.00 54.88 194 ALA A CA 1
ATOM 1522 C C . ALA A 1 194 ? -8.147 2.397 4.080 1.00 54.88 194 ALA A C 1
ATOM 1524 O O . ALA A 1 194 ? -9.340 2.634 3.889 1.00 54.88 194 ALA A O 1
ATOM 1525 N N . ARG A 1 195 ? -7.376 1.926 3.091 1.00 53.84 195 ARG A N 1
ATOM 1526 C CA . ARG A 1 195 ? -7.884 1.718 1.726 1.00 53.84 195 ARG A CA 1
ATOM 1527 C C . ARG A 1 195 ? -8.789 0.496 1.604 1.00 53.84 195 ARG A C 1
ATOM 1529 O O . ARG A 1 195 ? -9.792 0.589 0.901 1.00 53.84 195 ARG A O 1
ATOM 1536 N N . LEU A 1 196 ? -8.518 -0.593 2.329 1.00 60.72 196 LEU A N 1
ATOM 1537 C CA . LEU A 1 196 ? -9.412 -1.763 2.359 1.00 60.72 196 LEU A CA 1
ATOM 1538 C C . LEU A 1 196 ? -10.796 -1.411 2.933 1.00 60.72 196 LEU A C 1
ATOM 1540 O O . LEU A 1 196 ? -11.810 -1.962 2.506 1.00 60.72 196 LEU A O 1
ATOM 1544 N N . PHE A 1 197 ? -10.850 -0.457 3.864 1.00 60.50 197 PHE A N 1
ATOM 1545 C CA . PHE A 1 197 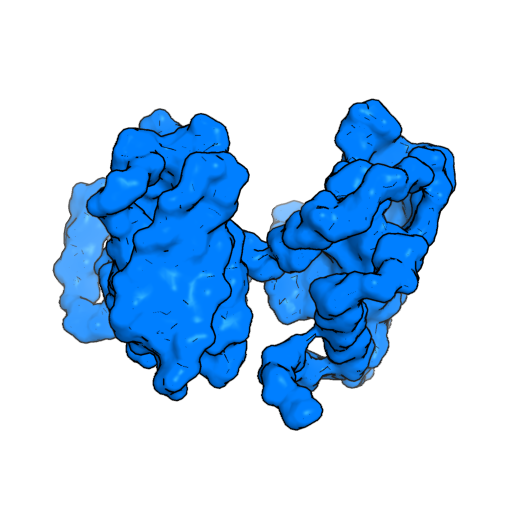? -12.088 -0.012 4.502 1.00 60.50 197 PHE A CA 1
ATOM 1546 C C . PHE A 1 197 ? -12.740 1.175 3.771 1.00 60.50 197 PHE A C 1
ATOM 1548 O O . PHE A 1 197 ? -13.920 1.441 3.987 1.00 60.50 197 PHE A O 1
ATOM 1555 N N . ARG A 1 198 ? -12.040 1.850 2.850 1.00 60.78 198 ARG A N 1
ATOM 1556 C CA . ARG A 1 198 ? -12.548 3.008 2.091 1.00 60.78 198 ARG A CA 1
ATOM 1557 C C . ARG A 1 198 ? -13.858 2.748 1.324 1.00 60.78 198 ARG A C 1
ATOM 1559 O O . ARG A 1 198 ? -14.741 3.608 1.383 1.00 60.78 198 ARG A O 1
ATOM 1566 N N . PRO A 1 199 ? -14.069 1.593 0.650 1.00 57.69 199 PRO A N 1
ATOM 1567 C CA . PRO A 1 199 ? -15.342 1.305 -0.020 1.00 57.69 199 PRO A CA 1
ATOM 1568 C C . PRO A 1 199 ? -16.541 1.275 0.938 1.00 57.69 199 PRO A C 1
ATOM 1570 O O . PRO A 1 199 ? -17.678 1.484 0.518 1.00 57.69 199 PRO A O 1
ATOM 1573 N N . LEU A 1 200 ? -16.303 1.057 2.236 1.00 60.94 200 LEU A N 1
ATOM 1574 C CA . LEU A 1 200 ? -17.352 0.997 3.250 1.00 60.94 200 LEU A CA 1
ATOM 1575 C C . LEU A 1 200 ? -18.012 2.347 3.504 1.00 60.94 200 LEU A C 1
ATOM 1577 O O . LEU A 1 200 ? -19.169 2.387 3.913 1.00 60.94 200 LEU A O 1
ATOM 1581 N N . GLY A 1 201 ? -17.328 3.450 3.202 1.00 56.72 201 GLY A N 1
ATOM 1582 C CA . GLY A 1 201 ? -17.923 4.776 3.282 1.00 56.72 201 GLY A CA 1
ATOM 1583 C C . GLY A 1 201 ? -19.082 5.011 2.322 1.00 56.72 201 GLY A C 1
ATOM 1584 O O . GLY A 1 201 ? -19.936 5.853 2.593 1.00 56.72 201 GLY A O 1
ATOM 1585 N N . LEU A 1 202 ? -19.130 4.248 1.229 1.00 57.72 202 LEU A N 1
ATOM 1586 C CA . LEU A 1 202 ? -20.204 4.289 0.238 1.00 57.72 202 LEU A CA 1
ATOM 1587 C C . LEU A 1 202 ? -21.403 3.418 0.647 1.00 57.72 202 LEU A C 1
ATOM 1589 O O . LEU A 1 202 ? -22.446 3.451 -0.006 1.00 57.72 202 LEU A O 1
ATOM 1593 N N . ILE A 1 203 ? -21.259 2.632 1.720 1.00 55.12 203 ILE A N 1
ATOM 1594 C CA . ILE A 1 203 ? -22.243 1.657 2.182 1.00 55.12 203 ILE A CA 1
ATOM 1595 C C . ILE A 1 203 ? -22.903 2.181 3.466 1.00 55.12 203 ILE A C 1
ATOM 1597 O O . ILE A 1 203 ? -22.262 2.619 4.423 1.00 55.12 203 ILE A O 1
ATOM 1601 N N . GLY A 1 204 ? -24.235 2.138 3.486 1.00 51.72 204 GLY A N 1
ATOM 1602 C CA . GLY A 1 204 ? -25.066 2.594 4.602 1.00 51.72 204 GLY A CA 1
ATOM 1603 C C . GLY A 1 204 ? -25.336 4.104 4.603 1.00 51.72 204 GLY A C 1
ATOM 1604 O O . GLY A 1 204 ? -24.474 4.907 4.263 1.00 51.72 204 GLY A O 1
ATOM 1605 N N . GLY A 1 205 ? -26.546 4.500 5.011 1.00 55.94 205 GLY A N 1
ATOM 1606 C CA . GLY A 1 205 ? -26.910 5.912 5.212 1.00 55.94 205 GLY A CA 1
ATOM 1607 C C . GLY A 1 205 ? -26.143 6.564 6.368 1.00 55.94 205 GLY A C 1
ATOM 1608 O O . GLY A 1 205 ? -25.296 5.917 6.986 1.00 55.94 205 GLY A O 1
ATOM 1609 N N . ASP A 1 206 ? -26.427 7.834 6.659 1.00 53.91 206 ASP A N 1
ATOM 1610 C CA . ASP A 1 206 ? -25.827 8.561 7.783 1.00 53.91 206 ASP A CA 1
ATOM 1611 C C . ASP A 1 206 ? -26.146 7.841 9.102 1.00 53.91 206 ASP A C 1
ATOM 1613 O O . ASP A 1 206 ? -27.253 7.919 9.634 1.00 53.91 206 ASP A O 1
ATOM 1617 N N . LEU A 1 207 ? -25.178 7.085 9.617 1.00 53.69 207 LEU A N 1
ATOM 1618 C CA . LEU A 1 207 ? -25.186 6.669 11.009 1.00 53.69 207 LEU A CA 1
ATOM 1619 C C . LEU A 1 207 ? -24.706 7.894 11.788 1.00 53.69 207 LEU A C 1
ATOM 1621 O O . LEU A 1 207 ? -23.555 8.292 11.649 1.00 53.69 207 LEU A O 1
ATOM 1625 N N . ASP A 1 208 ? -25.593 8.518 12.558 1.00 58.75 208 ASP A N 1
ATOM 1626 C CA . ASP A 1 208 ? -25.213 9.571 13.500 1.00 58.75 208 ASP A CA 1
ATOM 1627 C C . ASP A 1 208 ? -24.492 8.916 14.684 1.00 58.75 208 ASP A C 1
ATOM 1629 O O . ASP A 1 208 ? -25.106 8.520 15.675 1.00 58.75 208 ASP A O 1
ATOM 1633 N N . VAL A 1 209 ? -23.182 8.714 14.534 1.00 58.47 209 VAL A N 1
ATOM 1634 C CA . VAL A 1 209 ? -22.329 8.061 15.541 1.00 58.47 209 VAL A CA 1
ATOM 1635 C C . VAL A 1 209 ? -21.763 9.068 16.544 1.00 58.47 209 VAL A C 1
ATOM 1637 O O . VAL A 1 209 ? -20.691 8.844 17.106 1.00 58.47 209 VAL A O 1
ATOM 1640 N N . SER A 1 210 ? -22.439 10.203 16.755 1.00 58.38 210 SER A N 1
ATOM 1641 C CA . SER A 1 210 ? -21.923 11.326 17.542 1.00 58.38 210 SER A CA 1
ATOM 1642 C C . SER A 1 210 ? -21.579 10.944 18.994 1.00 58.38 210 SER A C 1
ATOM 1644 O O . SER A 1 210 ? -22.374 11.027 19.926 1.00 58.38 210 SER A O 1
ATOM 1646 N N . GLY A 1 211 ? -20.313 10.572 19.192 1.00 59.84 211 GLY A N 1
ATOM 1647 C CA . GLY A 1 211 ? -19.579 10.636 20.455 1.00 59.84 211 GLY A CA 1
ATOM 1648 C C . GLY A 1 211 ? -19.621 9.409 21.365 1.00 59.84 211 GLY A C 1
ATOM 1649 O O . GLY A 1 211 ? -18.832 9.379 22.305 1.00 59.84 211 GLY A O 1
ATOM 1650 N N . ALA A 1 212 ? -20.482 8.418 21.127 1.00 74.56 212 ALA A N 1
ATOM 1651 C CA . ALA A 1 212 ? -20.493 7.174 21.900 1.00 74.56 212 ALA A CA 1
ATOM 1652 C C . ALA A 1 212 ? -20.621 5.963 20.973 1.00 74.56 212 ALA A C 1
ATOM 1654 O O . ALA A 1 212 ? -21.653 5.783 20.327 1.00 74.56 212 ALA A O 1
ATOM 1655 N N . GLY A 1 213 ? -19.584 5.132 20.899 1.00 84.38 213 GLY A N 1
ATOM 1656 C CA . GLY A 1 213 ? -19.582 3.983 19.999 1.00 84.38 213 GLY A CA 1
ATOM 1657 C C . GLY A 1 213 ? -18.533 2.945 20.359 1.00 84.38 213 GLY A C 1
ATOM 1658 O O . GLY A 1 213 ? -17.452 3.270 20.850 1.00 84.38 213 GLY A O 1
ATOM 1659 N N . THR A 1 214 ? -18.860 1.682 20.093 1.00 89.25 214 THR A N 1
ATOM 1660 C CA . THR A 1 214 ? -17.897 0.580 20.141 1.00 89.25 214 THR A CA 1
ATOM 1661 C C . THR A 1 214 ? -17.503 0.225 18.722 1.00 89.25 214 THR A C 1
ATOM 1663 O O . THR A 1 214 ? -18.358 0.026 17.858 1.00 89.25 214 THR A O 1
ATOM 1666 N N . TYR A 1 215 ? -16.205 0.125 18.507 1.00 87.38 215 TYR A N 1
ATOM 1667 C CA . TYR A 1 215 ? -15.582 -0.168 17.238 1.00 87.38 215 TYR A CA 1
ATOM 1668 C C . TYR A 1 215 ? -14.794 -1.463 17.365 1.00 87.38 215 TYR A C 1
ATOM 1670 O O . TYR A 1 215 ? -14.216 -1.758 18.413 1.00 87.38 215 TYR A O 1
ATOM 1678 N N . SER A 1 216 ? -14.782 -2.260 16.307 1.00 85.69 216 SER A N 1
ATOM 1679 C CA . SER A 1 216 ? -14.018 -3.500 16.242 1.00 85.69 216 SER A CA 1
ATOM 1680 C C . SER A 1 216 ? -13.370 -3.638 14.879 1.00 85.69 216 SER A C 1
ATOM 1682 O O . SER A 1 216 ? -13.954 -3.288 13.854 1.00 85.69 216 SER A O 1
ATOM 1684 N N . GLY A 1 217 ? -12.153 -4.153 14.865 1.00 82.38 217 GLY A N 1
ATOM 1685 C CA . GLY A 1 217 ? -11.416 -4.380 13.637 1.00 82.38 217 GLY A CA 1
ATOM 1686 C C . GLY A 1 217 ? -10.066 -4.995 13.931 1.00 82.38 217 GLY A C 1
ATOM 1687 O O . GLY A 1 217 ? -9.934 -5.827 14.833 1.00 82.38 217 GLY A O 1
ATOM 1688 N N . THR A 1 218 ? -9.066 -4.605 13.160 1.00 78.06 218 THR A N 1
ATOM 1689 C CA . THR A 1 218 ? -7.740 -5.205 13.247 1.00 78.06 218 THR A CA 1
ATOM 1690 C C . THR A 1 218 ? -6.656 -4.140 13.238 1.00 78.06 218 THR A C 1
ATOM 1692 O O . THR A 1 218 ? -6.868 -2.999 12.816 1.00 78.06 218 THR A O 1
ATOM 1695 N N . VAL A 1 219 ? -5.506 -4.525 13.769 1.00 73.38 219 VAL A N 1
ATOM 1696 C CA . VAL A 1 219 ? -4.268 -3.755 13.758 1.00 73.38 219 VAL A CA 1
ATOM 1697 C C . VAL A 1 219 ? -3.344 -4.464 12.795 1.00 73.38 219 VAL A C 1
ATOM 1699 O O . VAL A 1 219 ? -3.278 -5.684 12.815 1.00 73.38 219 VAL A O 1
ATOM 1702 N N . ASN A 1 220 ? -2.642 -3.718 11.961 1.00 71.38 220 ASN A N 1
ATOM 1703 C CA . ASN A 1 220 ? -1.587 -4.229 11.116 1.00 71.38 220 ASN A CA 1
ATOM 1704 C C . ASN A 1 220 ? -0.235 -3.742 11.653 1.00 71.38 220 ASN A C 1
ATOM 1706 O O . ASN A 1 220 ? 0.018 -2.544 11.626 1.00 71.38 220 ASN A O 1
ATOM 1710 N N . GLU A 1 221 ? 0.620 -4.615 12.173 1.00 58.25 221 GLU A N 1
ATOM 1711 C CA . GLU A 1 221 ? 2.009 -4.271 12.506 1.00 58.25 221 GLU A CA 1
ATOM 1712 C C . GLU A 1 221 ? 2.844 -4.425 11.226 1.00 58.25 221 GLU A C 1
ATOM 1714 O O . GLU A 1 221 ? 2.696 -5.407 10.510 1.00 58.25 221 GLU A O 1
ATOM 1719 N N . PHE A 1 222 ? 3.652 -3.415 10.902 1.00 55.44 222 PHE A N 1
ATOM 1720 C CA . PHE A 1 222 ? 4.495 -3.304 9.704 1.00 55.44 222 PHE A CA 1
ATOM 1721 C C . PHE A 1 222 ? 3.790 -3.488 8.347 1.00 55.44 222 PHE A C 1
ATOM 1723 O O . PHE A 1 222 ? 4.447 -3.804 7.363 1.00 55.44 222 PHE A O 1
ATOM 1730 N N . LEU A 1 223 ? 2.479 -3.221 8.265 1.00 48.47 223 LEU A N 1
ATOM 1731 C CA . LEU A 1 223 ? 1.669 -3.375 7.040 1.00 48.47 223 LEU A CA 1
ATOM 1732 C C . LEU A 1 223 ? 1.571 -4.828 6.512 1.00 48.47 223 LEU A C 1
ATOM 1734 O O . LEU A 1 223 ? 0.984 -5.062 5.450 1.00 48.47 223 LEU A O 1
ATOM 1738 N N . ASP A 1 224 ? 2.063 -5.822 7.254 1.00 42.19 224 ASP A N 1
ATOM 1739 C CA . ASP A 1 224 ? 2.126 -7.229 6.844 1.00 42.19 224 ASP A CA 1
ATOM 1740 C C . ASP A 1 224 ? 1.604 -8.238 7.888 1.00 42.19 224 ASP A C 1
ATOM 1742 O O . ASP A 1 224 ? 1.339 -9.389 7.541 1.00 42.19 224 ASP A O 1
ATOM 1746 N N . ARG A 1 225 ? 1.378 -7.838 9.144 1.00 53.69 225 ARG A N 1
ATOM 1747 C CA . ARG A 1 225 ? 0.797 -8.703 10.181 1.00 53.69 225 ARG A CA 1
ATOM 1748 C C . ARG A 1 225 ? -0.494 -8.108 10.683 1.00 53.69 225 ARG A C 1
ATOM 1750 O O . ARG A 1 225 ? -0.461 -7.156 11.448 1.00 53.69 225 ARG A O 1
ATOM 1757 N N . SER A 1 226 ? -1.638 -8.703 10.356 1.00 52.38 226 SER A N 1
ATOM 1758 C CA . SER A 1 226 ? -2.864 -8.366 11.083 1.00 52.38 226 SER A CA 1
ATOM 1759 C C . SER A 1 226 ? -2.792 -8.930 12.506 1.00 52.38 226 SER A C 1
ATOM 1761 O O . SER A 1 226 ? -3.152 -10.074 12.774 1.00 52.38 226 SER A O 1
ATOM 1763 N N . VAL A 1 227 ? -2.273 -8.128 13.429 1.00 62.03 227 VAL A N 1
ATOM 1764 C CA . VAL A 1 227 ? -1.997 -8.487 14.815 1.00 62.03 227 VAL A CA 1
ATOM 1765 C C . VAL A 1 227 ? -3.281 -8.397 15.621 1.00 62.03 227 VAL A C 1
ATOM 1767 O O . VAL A 1 227 ? -3.513 -7.484 16.399 1.00 62.03 227 VAL A O 1
ATOM 1770 N N . GLY A 1 228 ? -4.166 -9.361 15.402 1.00 70.06 228 GLY A N 1
ATOM 1771 C CA . GLY A 1 228 ? -5.287 -9.618 16.289 1.00 70.06 228 GLY A CA 1
ATOM 1772 C C . GLY A 1 228 ? -6.442 -8.624 16.212 1.00 70.06 228 GLY A C 1
ATOM 1773 O O . GLY A 1 228 ? -6.661 -7.901 15.231 1.00 70.06 228 GLY A O 1
ATOM 1774 N N . ARG A 1 229 ? -7.264 -8.686 17.258 1.00 85.88 229 ARG A N 1
ATOM 1775 C CA . ARG A 1 229 ? -8.533 -7.972 17.358 1.00 85.88 229 ARG A CA 1
ATOM 1776 C C . ARG A 1 229 ? -8.351 -6.752 18.240 1.00 85.88 229 ARG A C 1
ATOM 1778 O O . ARG A 1 229 ? -8.038 -6.891 19.422 1.00 85.88 229 ARG A O 1
ATOM 1785 N N . LEU A 1 230 ? -8.599 -5.579 17.666 1.00 88.12 230 LEU A N 1
ATOM 1786 C CA . LEU A 1 230 ? -8.687 -4.326 18.407 1.00 88.12 230 LEU A CA 1
ATOM 1787 C C . LEU A 1 230 ? -10.153 -3.968 18.602 1.00 88.12 230 LEU A C 1
ATOM 1789 O O . LEU A 1 230 ? -10.931 -3.901 17.648 1.00 88.12 230 LEU A O 1
ATOM 1793 N N . GLU A 1 231 ? -10.514 -3.739 19.857 1.00 91.62 231 GLU A N 1
ATOM 1794 C CA . GLU A 1 231 ? -11.785 -3.145 20.244 1.00 91.62 231 GLU A CA 1
ATOM 1795 C C . GLU A 1 231 ? -11.513 -1.760 20.819 1.00 91.62 231 GLU A C 1
ATOM 1797 O O . GLU A 1 231 ? -10.688 -1.625 21.720 1.00 91.62 231 GLU A O 1
ATOM 1802 N N . LEU A 1 232 ? -12.195 -0.739 20.306 1.00 91.69 232 LEU A N 1
ATOM 1803 C CA . LEU A 1 232 ? -12.094 0.634 20.795 1.00 91.69 232 LEU A CA 1
ATOM 1804 C C . LEU A 1 232 ? -13.484 1.122 21.201 1.00 91.69 232 LEU A C 1
ATOM 1806 O O . LEU A 1 232 ? -14.451 0.982 20.456 1.00 91.69 232 LEU A O 1
ATOM 1810 N N . VAL A 1 233 ? -13.584 1.709 22.380 1.00 92.25 233 VAL A N 1
ATOM 1811 C CA . VAL A 1 233 ? -14.752 2.406 22.898 1.00 92.25 233 VAL A CA 1
ATOM 1812 C C . VAL A 1 233 ? -14.423 3.890 22.915 1.00 92.25 233 VAL A C 1
ATOM 1814 O O . VAL A 1 233 ? -13.444 4.313 23.529 1.00 92.25 233 VAL A O 1
ATOM 1817 N N . VAL A 1 234 ? -15.243 4.677 22.231 1.00 89.50 234 VAL A N 1
ATOM 1818 C CA . VAL A 1 234 ? -15.175 6.137 22.270 1.00 89.50 234 VAL A CA 1
ATOM 1819 C C . VAL A 1 234 ? -16.379 6.623 23.058 1.00 89.50 234 VAL A C 1
ATOM 1821 O O . VAL A 1 234 ? -17.501 6.305 22.675 1.00 89.50 234 VAL A O 1
ATOM 1824 N N . GLU A 1 235 ? -16.150 7.360 24.143 1.00 89.81 235 GLU A N 1
ATOM 1825 C CA . GLU A 1 235 ? -17.178 7.952 25.001 1.00 89.81 235 GLU A CA 1
ATOM 1826 C C . GLU A 1 235 ? -16.836 9.420 25.268 1.00 89.81 235 GLU A C 1
ATOM 1828 O O . GLU A 1 235 ? -15.880 9.758 25.963 1.00 89.81 235 GLU A O 1
ATOM 1833 N N . GLY A 1 236 ? -17.632 10.336 24.723 1.00 88.50 236 GLY A N 1
ATOM 1834 C CA . GLY A 1 236 ? -17.371 11.755 24.922 1.00 88.50 236 GLY A CA 1
ATOM 1835 C C . GLY A 1 236 ? -16.219 12.244 24.041 1.00 88.50 236 GLY A C 1
ATOM 1836 O O . GLY A 1 236 ? -16.370 12.333 22.820 1.00 88.50 236 GLY A O 1
ATOM 1837 N N . GLU A 1 237 ? -15.121 12.622 24.687 1.00 92.06 237 GLU A N 1
ATOM 1838 C CA . GLU A 1 237 ? -13.820 12.928 24.076 1.00 92.06 237 GLU A CA 1
ATOM 1839 C C . GLU A 1 237 ? -12.779 11.865 24.446 1.00 92.06 237 GLU A C 1
ATOM 1841 O O . GLU A 1 237 ? -11.630 11.977 24.040 1.00 92.06 237 GLU A O 1
ATOM 1846 N N . GLU A 1 238 ? -13.151 10.839 25.214 1.00 94.06 238 GLU A N 1
ATOM 1847 C CA . GLU A 1 238 ? -12.242 9.782 25.644 1.00 94.06 238 GLU A CA 1
ATOM 1848 C C . GLU A 1 238 ? -12.317 8.593 24.684 1.00 94.06 238 GLU A C 1
ATOM 1850 O O . GLU A 1 238 ? -13.393 8.191 24.238 1.00 94.06 238 GLU A O 1
ATOM 1855 N N . ALA A 1 239 ? -11.158 8.014 24.376 1.00 93.69 239 ALA A N 1
ATOM 1856 C CA . ALA A 1 239 ? -11.034 6.793 23.595 1.00 93.69 239 ALA A CA 1
ATOM 1857 C C . ALA A 1 239 ? -10.230 5.767 24.395 1.00 93.69 239 ALA A C 1
ATOM 1859 O O . ALA A 1 239 ? -9.088 6.018 24.784 1.00 93.69 239 ALA A O 1
ATOM 1860 N N . THR A 1 240 ? -10.817 4.600 24.632 1.00 96.00 240 THR A N 1
ATOM 1861 C CA . THR A 1 240 ? -10.160 3.480 25.312 1.00 96.00 240 THR A CA 1
ATOM 1862 C C . THR A 1 240 ? -10.285 2.232 24.466 1.00 96.00 240 THR A C 1
ATOM 1864 O O . THR A 1 240 ? -11.306 2.015 23.827 1.00 96.00 240 THR A O 1
ATOM 1867 N N . GLY A 1 241 ? -9.258 1.398 24.416 1.00 93.62 241 GLY A N 1
ATOM 1868 C CA . GLY A 1 241 ? -9.302 0.194 23.606 1.00 93.62 241 GLY A CA 1
ATOM 1869 C C . GLY A 1 241 ? -8.366 -0.881 24.088 1.00 93.62 241 GLY A C 1
ATOM 1870 O O . GLY A 1 241 ? -7.513 -0.658 24.946 1.00 93.62 241 GLY A O 1
ATOM 1871 N N . ARG A 1 242 ? -8.547 -2.070 23.529 1.00 94.50 242 ARG A N 1
ATOM 1872 C CA . ARG A 1 242 ? -7.717 -3.223 23.828 1.00 94.50 242 ARG A CA 1
ATOM 1873 C C . ARG A 1 242 ? -7.462 -4.024 22.568 1.00 94.50 242 ARG A C 1
ATOM 1875 O O . ARG A 1 242 ? -8.407 -4.442 21.901 1.00 94.50 242 ARG A O 1
ATOM 1882 N N . LEU A 1 243 ? -6.189 -4.242 22.278 1.00 90.12 243 LEU A N 1
ATOM 1883 C CA . LEU A 1 243 ? -5.729 -5.187 21.281 1.00 90.12 243 LEU A CA 1
ATOM 1884 C C . LEU A 1 243 ? -5.418 -6.512 21.962 1.00 90.12 243 LEU A C 1
ATOM 1886 O O . LEU A 1 243 ? -4.708 -6.544 22.967 1.00 90.12 243 LEU A O 1
ATOM 1890 N N . ARG A 1 244 ? -5.941 -7.600 21.399 1.00 88.69 244 ARG A N 1
ATOM 1891 C CA . ARG A 1 244 ? -5.561 -8.956 21.790 1.00 88.69 244 ARG A CA 1
ATOM 1892 C C . ARG A 1 244 ? -5.150 -9.764 20.576 1.00 88.69 244 ARG A C 1
ATOM 1894 O O . ARG A 1 244 ? -5.922 -9.889 19.623 1.00 88.69 244 ARG A O 1
ATOM 1901 N N . TYR A 1 245 ? -3.981 -10.374 20.676 1.00 84.19 245 TYR A N 1
ATOM 1902 C CA . TYR A 1 245 ? -3.483 -11.358 19.730 1.00 84.19 245 TYR A CA 1
ATOM 1903 C C . TYR A 1 245 ? -2.981 -12.583 20.496 1.00 84.19 245 TYR A C 1
ATOM 1905 O O . TYR A 1 245 ? -2.250 -12.449 21.474 1.00 84.19 245 TYR A O 1
ATOM 1913 N N . ASP A 1 246 ? -3.398 -13.773 20.069 1.00 82.44 246 ASP A N 1
ATOM 1914 C CA . ASP A 1 246 ? -3.027 -15.048 20.695 1.00 82.44 246 ASP A CA 1
ATOM 1915 C C . ASP A 1 246 ? -2.529 -16.020 19.615 1.00 82.44 246 ASP A C 1
ATOM 1917 O O . ASP A 1 246 ? -3.218 -16.966 19.225 1.00 82.44 246 ASP A O 1
ATOM 1921 N N . GLY A 1 247 ? -1.360 -15.703 19.054 1.00 75.75 247 GLY A N 1
ATOM 1922 C CA . GLY A 1 247 ? -0.675 -16.519 18.054 1.00 75.75 247 GLY A CA 1
ATOM 1923 C C . GLY A 1 247 ? 0.101 -17.681 18.673 1.00 75.75 247 GLY A C 1
ATOM 1924 O O . GLY A 1 247 ? 0.234 -17.787 19.892 1.00 75.75 247 GLY A O 1
ATOM 1925 N N . THR A 1 248 ? 0.630 -18.573 17.830 1.00 72.75 248 THR A N 1
ATOM 1926 C CA . THR A 1 248 ? 1.370 -19.756 18.312 1.00 72.75 248 THR A CA 1
ATOM 1927 C C . THR A 1 248 ? 2.663 -19.393 19.026 1.00 72.75 248 THR A C 1
ATOM 1929 O O . THR A 1 248 ? 2.954 -19.972 20.066 1.00 72.75 248 THR A O 1
ATOM 1932 N N . ASP A 1 249 ? 3.390 -18.417 18.483 1.00 75.06 249 ASP A N 1
ATOM 1933 C CA . ASP A 1 249 ? 4.756 -18.087 18.910 1.00 75.06 249 ASP A CA 1
ATOM 1934 C C . ASP A 1 249 ? 4.821 -16.702 19.578 1.00 75.06 249 ASP A C 1
ATOM 1936 O O . ASP A 1 249 ? 5.878 -16.260 20.036 1.00 75.06 249 ASP A O 1
ATOM 1940 N N . HIS A 1 250 ? 3.693 -15.985 19.578 1.00 80.50 250 HIS A N 1
ATOM 1941 C CA . HIS A 1 250 ? 3.598 -14.575 19.931 1.00 80.50 250 HIS A CA 1
ATOM 1942 C C . HIS A 1 250 ? 2.199 -14.219 20.425 1.00 80.50 250 HIS A C 1
ATOM 1944 O O . HIS A 1 250 ? 1.201 -14.618 19.826 1.00 80.50 250 HIS A O 1
ATOM 1950 N N . ARG A 1 251 ? 2.122 -13.447 21.505 1.00 84.75 251 ARG A N 1
ATOM 1951 C CA . ARG A 1 251 ? 0.890 -12.999 22.148 1.00 84.75 251 ARG A CA 1
ATOM 1952 C C . ARG A 1 251 ? 1.003 -11.528 22.501 1.00 84.75 251 ARG A C 1
ATOM 1954 O O . ARG A 1 251 ? 2.029 -11.092 23.016 1.00 84.75 251 ARG A O 1
ATOM 1961 N N . GLU A 1 252 ? -0.072 -10.789 22.290 1.00 89.06 252 GLU A N 1
ATOM 1962 C CA . GLU A 1 252 ? -0.149 -9.373 22.629 1.00 89.06 252 GLU A CA 1
ATOM 1963 C C . GLU A 1 252 ? -1.415 -9.072 23.411 1.00 89.06 252 GLU A C 1
ATOM 1965 O O . GLU A 1 252 ? -2.504 -9.552 23.087 1.00 89.06 252 GLU A O 1
ATOM 1970 N N . ASP A 1 253 ? -1.260 -8.241 24.433 1.00 92.00 253 ASP A N 1
ATOM 1971 C CA . ASP A 1 253 ? -2.351 -7.676 25.209 1.00 92.00 253 ASP A CA 1
ATOM 1972 C C . ASP A 1 253 ? -2.028 -6.204 25.465 1.00 92.00 253 ASP A C 1
ATOM 1974 O O . ASP A 1 253 ? -1.348 -5.853 26.436 1.00 92.00 253 ASP A O 1
ATOM 1978 N N . LEU A 1 254 ? -2.452 -5.351 24.530 1.00 93.31 254 LEU A N 1
ATOM 1979 C CA . LEU A 1 254 ? -2.152 -3.921 24.533 1.00 93.31 254 LEU A CA 1
ATOM 1980 C C . LEU A 1 254 ? -3.409 -3.113 24.836 1.00 93.31 254 LEU A C 1
ATOM 1982 O O . LEU A 1 254 ? -4.492 -3.393 24.329 1.00 93.31 254 LEU A O 1
ATOM 1986 N N . GLU A 1 255 ? -3.261 -2.080 25.649 1.00 95.56 255 GLU A N 1
ATOM 1987 C CA . GLU A 1 255 ? -4.293 -1.120 26.003 1.00 95.56 255 GLU A CA 1
ATOM 1988 C C . GLU A 1 255 ? -4.032 0.208 25.288 1.00 95.56 255 GLU A C 1
ATOM 1990 O O . GLU A 1 255 ? -2.934 0.758 25.337 1.00 95.56 255 GLU A O 1
ATOM 1995 N N . PHE A 1 256 ? -5.065 0.734 24.639 1.00 95.31 256 PHE A N 1
ATOM 1996 C CA . PHE A 1 256 ? -5.058 2.020 23.955 1.00 95.31 256 PHE A CA 1
ATOM 1997 C C . PHE A 1 256 ? -5.815 3.017 24.827 1.00 95.31 256 PHE A C 1
ATOM 1999 O O . PHE A 1 256 ? -6.947 2.753 25.231 1.00 95.31 256 PHE A O 1
ATOM 2006 N N . ARG A 1 257 ? -5.217 4.173 25.118 1.00 96.94 257 ARG A N 1
ATOM 2007 C CA . ARG A 1 257 ? -5.882 5.275 25.830 1.00 96.94 257 ARG A CA 1
ATOM 2008 C C . ARG A 1 257 ? -5.592 6.585 25.134 1.00 96.94 257 ARG A C 1
ATOM 2010 O O . ARG A 1 257 ? -4.431 6.902 24.905 1.00 96.94 257 ARG A O 1
ATOM 2017 N N . GLY A 1 258 ? -6.615 7.356 24.812 1.00 96.12 258 GLY A N 1
ATOM 2018 C CA . GLY A 1 258 ? -6.454 8.587 24.057 1.00 96.12 258 GLY A CA 1
ATOM 2019 C C . GLY A 1 258 ? -7.674 9.481 24.107 1.00 96.12 258 GLY A C 1
ATOM 2020 O O . GLY A 1 258 ? -8.596 9.265 24.894 1.00 96.12 258 GLY A O 1
ATOM 2021 N N . THR A 1 259 ? -7.658 10.489 23.247 1.00 94.25 259 THR A N 1
ATOM 2022 C CA . THR A 1 259 ? -8.733 11.463 23.120 1.00 94.25 259 THR A CA 1
ATOM 2023 C C . THR A 1 259 ? -9.170 11.639 21.672 1.00 94.25 259 THR A C 1
ATOM 2025 O O . THR A 1 259 ? -8.387 11.429 20.743 1.00 94.25 259 THR A O 1
ATOM 2028 N N . LEU A 1 260 ? -10.434 12.020 21.498 1.00 92.00 260 LEU A N 1
ATOM 2029 C CA . LEU A 1 260 ? -11.048 12.430 20.242 1.00 92.00 260 LEU A CA 1
ATOM 2030 C C . LEU A 1 260 ? -11.211 13.951 20.230 1.00 92.00 260 LEU A C 1
ATOM 2032 O O . LEU A 1 260 ? -11.922 14.511 21.064 1.00 92.00 260 LEU A O 1
ATOM 2036 N N . ASP A 1 261 ? -10.639 14.599 19.225 1.00 90.75 261 ASP A N 1
ATOM 2037 C CA . ASP A 1 261 ? -11.002 15.955 18.837 1.00 90.75 261 ASP A CA 1
ATOM 2038 C C . ASP A 1 261 ? -12.291 15.905 18.003 1.00 90.75 261 ASP A C 1
ATOM 2040 O O . ASP A 1 261 ? -12.322 15.361 16.898 1.00 90.75 261 ASP A O 1
ATOM 2044 N N . ARG A 1 262 ? -13.376 16.462 18.545 1.00 85.62 262 ARG A N 1
ATOM 2045 C CA . ARG A 1 262 ? -14.708 16.440 17.922 1.00 85.62 262 ARG A CA 1
ATOM 2046 C C . ARG A 1 262 ? -14.837 17.359 16.717 1.00 85.62 262 ARG A C 1
ATOM 2048 O O . ARG A 1 262 ? -15.672 17.093 15.857 1.00 85.62 262 ARG A O 1
ATOM 2055 N N . ASP A 1 263 ? -14.034 18.415 16.658 1.00 84.69 263 ASP A N 1
ATOM 2056 C CA . ASP A 1 263 ? -14.098 19.382 15.567 1.00 84.69 263 ASP A CA 1
ATOM 2057 C C . ASP A 1 263 ? -13.415 18.818 14.320 1.00 84.69 263 ASP A C 1
ATOM 2059 O O . ASP A 1 263 ? -13.863 19.044 13.195 1.00 84.69 263 ASP A O 1
ATOM 2063 N N . THR A 1 264 ? -12.336 18.056 14.517 1.00 85.44 264 THR A N 1
ATOM 2064 C CA . THR A 1 264 ? -11.533 17.499 13.419 1.00 85.44 264 THR A CA 1
ATOM 2065 C C . THR A 1 264 ? -11.772 16.010 13.169 1.00 85.44 264 THR A C 1
ATOM 2067 O O . THR A 1 264 ? -11.360 15.490 12.129 1.00 85.44 264 THR A O 1
ATOM 2070 N N . GLY A 1 265 ? -12.407 15.310 14.111 1.00 86.31 265 GLY A N 1
ATOM 2071 C CA . GLY A 1 265 ? -12.532 13.855 14.116 1.00 86.31 265 GLY A CA 1
ATOM 2072 C C . GLY A 1 265 ? -11.205 13.129 14.363 1.00 86.31 265 GLY A C 1
ATOM 2073 O O . GLY A 1 265 ? -11.133 11.921 14.147 1.00 86.31 265 GLY A O 1
ATOM 2074 N N . ALA A 1 266 ? -10.137 13.835 14.750 1.00 89.50 266 ALA A N 1
ATOM 2075 C CA . ALA A 1 266 ? -8.825 13.243 14.981 1.00 89.50 266 ALA A CA 1
ATOM 2076 C C . ALA A 1 266 ? -8.772 12.517 16.331 1.00 89.50 266 ALA A C 1
ATOM 2078 O O . ALA A 1 266 ? -9.266 13.023 17.335 1.00 89.50 266 ALA A O 1
ATOM 2079 N N . LEU A 1 267 ? -8.128 11.351 16.367 1.00 92.38 267 LEU A N 1
ATOM 2080 C CA . LEU A 1 267 ? -7.840 10.617 17.594 1.00 92.38 267 LEU A CA 1
ATOM 2081 C C . LEU A 1 267 ? -6.337 10.558 17.839 1.00 92.38 267 LEU A C 1
ATOM 2083 O O . LEU A 1 267 ? -5.553 10.449 16.896 1.00 92.38 267 LEU A O 1
ATOM 2087 N N . SER A 1 268 ? -5.926 10.590 19.102 1.00 95.56 268 SER A N 1
ATOM 2088 C CA . SER A 1 268 ? -4.536 10.319 19.473 1.00 95.56 268 SER A CA 1
ATOM 2089 C C . SER A 1 268 ? -4.408 9.869 20.917 1.00 95.56 268 SER A C 1
ATOM 2091 O O . SER A 1 268 ? -5.255 10.195 21.748 1.00 95.56 268 SER A O 1
ATOM 2093 N N . GLY A 1 269 ? -3.348 9.131 21.233 1.00 96.50 269 GLY A N 1
ATOM 2094 C CA . GLY A 1 269 ? -3.153 8.635 22.584 1.00 96.50 269 GLY A CA 1
ATOM 2095 C C . GLY A 1 269 ? -1.885 7.824 22.796 1.00 96.50 269 GLY A C 1
ATOM 2096 O O . GLY A 1 269 ? -0.964 7.829 21.982 1.00 96.50 269 GLY A O 1
ATOM 2097 N N . GLN A 1 270 ? -1.862 7.132 23.929 1.00 96.62 270 GLN A N 1
ATOM 2098 C CA . GLN A 1 270 ? -0.817 6.220 24.370 1.00 96.62 270 GLN A CA 1
ATOM 2099 C C . GLN A 1 270 ? -1.263 4.767 24.176 1.00 96.62 270 GLN A C 1
ATOM 2101 O O . GLN A 1 270 ? -2.455 4.451 24.272 1.00 96.62 270 GLN A O 1
ATOM 2106 N N . ILE A 1 271 ? -0.292 3.897 23.926 1.00 94.50 271 ILE A N 1
ATOM 2107 C CA . ILE A 1 271 ? -0.426 2.442 23.968 1.00 94.50 271 ILE A CA 1
ATOM 2108 C C . ILE A 1 271 ? 0.423 1.948 25.131 1.00 94.50 271 ILE A C 1
ATOM 2110 O O . ILE A 1 271 ? 1.555 2.392 25.298 1.00 94.50 271 ILE A O 1
ATOM 2114 N N . GLY A 1 272 ? -0.096 1.015 25.916 1.00 93.25 272 GLY A N 1
ATOM 2115 C CA . GLY A 1 272 ? 0.686 0.326 26.933 1.00 93.25 272 GLY A CA 1
ATOM 2116 C C . GLY A 1 272 ? 0.192 -1.094 27.130 1.00 93.25 272 GLY A C 1
ATOM 2117 O O . GLY A 1 272 ? -0.996 -1.356 26.986 1.00 93.25 272 GLY A O 1
ATOM 2118 N N . GLY A 1 273 ? 1.068 -2.030 27.465 1.00 93.75 273 GLY A N 1
ATOM 2119 C CA . GLY A 1 273 ? 0.636 -3.402 27.702 1.00 93.75 273 GLY A CA 1
ATOM 2120 C C . GLY A 1 273 ? 1.784 -4.379 27.697 1.00 93.75 273 GLY A C 1
ATOM 2121 O O . GLY A 1 273 ? 2.884 -4.046 28.134 1.00 93.75 273 GLY A O 1
ATOM 2122 N N . ARG A 1 274 ? 1.512 -5.594 27.226 1.00 92.31 274 ARG A N 1
ATOM 2123 C CA . ARG A 1 274 ? 2.506 -6.661 27.200 1.00 92.31 274 ARG A CA 1
ATOM 2124 C C . ARG A 1 274 ? 2.524 -7.398 25.881 1.00 92.31 274 ARG A C 1
ATOM 2126 O O . ARG A 1 274 ? 1.486 -7.659 25.276 1.00 92.31 274 ARG A O 1
ATOM 2133 N N . VAL A 1 275 ? 3.733 -7.774 25.501 1.00 87.88 275 VAL A N 1
ATOM 2134 C CA . VAL A 1 275 ? 4.034 -8.593 24.339 1.00 87.88 275 VAL A CA 1
ATOM 2135 C C . VAL A 1 275 ? 4.837 -9.790 24.825 1.00 87.88 275 VAL A C 1
ATOM 2137 O O . VAL A 1 275 ? 5.841 -9.631 25.516 1.00 87.88 275 VAL A O 1
ATOM 2140 N N . ALA A 1 276 ? 4.386 -10.995 24.508 1.00 86.19 276 ALA A N 1
ATOM 2141 C CA . ALA A 1 276 ? 5.014 -12.234 24.934 1.00 86.19 276 ALA A CA 1
ATOM 2142 C C . ALA A 1 276 ? 5.313 -13.133 23.741 1.00 86.19 276 ALA A C 1
ATOM 2144 O O . ALA A 1 276 ? 4.494 -13.268 22.844 1.00 86.19 276 ALA A O 1
ATOM 2145 N N . ASN A 1 277 ? 6.448 -13.815 23.774 1.00 84.75 277 ASN A N 1
ATOM 2146 C CA . ASN A 1 277 ? 6.757 -14.929 22.883 1.00 84.75 277 ASN A CA 1
ATOM 2147 C C . ASN A 1 277 ? 6.977 -16.209 23.710 1.00 84.75 277 ASN A C 1
ATOM 2149 O O . ASN A 1 277 ? 6.802 -16.210 24.931 1.00 84.75 277 ASN A O 1
ATOM 2153 N N . ASP A 1 278 ? 7.388 -17.303 23.069 1.00 81.88 278 ASP A N 1
ATOM 2154 C CA . ASP A 1 278 ? 7.671 -18.583 23.745 1.00 81.88 278 ASP A CA 1
ATOM 2155 C C . ASP A 1 278 ? 8.729 -18.510 24.860 1.00 81.88 278 ASP A C 1
ATOM 2157 O O . ASP A 1 278 ? 8.859 -19.434 25.668 1.00 81.88 278 ASP A O 1
ATOM 2161 N N . ARG A 1 279 ? 9.541 -17.449 24.886 1.00 85.88 279 ARG A N 1
ATOM 2162 C CA . ARG A 1 279 ? 10.712 -17.324 25.760 1.00 85.88 279 ARG A CA 1
ATOM 2163 C C . ARG A 1 279 ? 10.533 -16.283 26.852 1.00 85.88 279 ARG A C 1
ATOM 2165 O O . ARG A 1 279 ? 11.063 -16.474 27.944 1.00 85.88 279 ARG A O 1
ATOM 2172 N N . GLU A 1 280 ? 9.846 -15.188 26.560 1.00 89.75 280 GLU A N 1
ATOM 2173 C CA . GLU A 1 280 ? 9.779 -14.024 27.436 1.00 89.75 280 GLU A CA 1
ATOM 2174 C C . GLU A 1 280 ? 8.502 -13.206 27.231 1.00 89.75 280 GLU A C 1
ATOM 2176 O O . GLU A 1 280 ? 7.914 -13.192 26.153 1.00 89.75 280 GLU A O 1
ATOM 2181 N N . GLU A 1 281 ? 8.098 -12.508 28.290 1.00 92.00 281 GLU A N 1
ATOM 2182 C CA . GLU A 1 281 ? 7.033 -11.506 28.301 1.00 92.00 281 GLU A CA 1
ATOM 2183 C C . GLU A 1 281 ? 7.676 -10.160 28.620 1.00 92.00 281 GLU A C 1
ATOM 2185 O O . GLU A 1 281 ? 8.458 -10.051 29.569 1.00 92.00 281 GLU A O 1
ATOM 2190 N N . LYS A 1 282 ? 7.377 -9.152 27.805 1.00 90.69 282 LYS A N 1
ATOM 2191 C CA . LYS A 1 282 ? 7.943 -7.812 27.903 1.00 90.69 282 LYS A CA 1
ATOM 2192 C C . LYS A 1 282 ? 6.848 -6.767 27.963 1.00 90.69 282 LYS A C 1
ATOM 2194 O O . LYS A 1 282 ? 5.829 -6.878 27.282 1.00 90.69 282 LYS A O 1
ATOM 2199 N N . ASP A 1 283 ? 7.098 -5.736 28.758 1.00 93.56 283 ASP A N 1
ATOM 2200 C CA . ASP A 1 283 ? 6.247 -4.556 28.790 1.00 93.56 283 ASP A CA 1
ATOM 2201 C C . ASP A 1 283 ? 6.445 -3.729 27.512 1.00 93.56 283 ASP A C 1
ATOM 2203 O O . ASP A 1 283 ? 7.550 -3.609 26.972 1.00 93.56 283 ASP A O 1
ATOM 2207 N N . TYR A 1 284 ? 5.344 -3.160 27.042 1.00 91.38 284 TYR A N 1
ATOM 2208 C CA . TYR A 1 284 ? 5.229 -2.445 25.783 1.00 91.38 284 TYR A CA 1
ATOM 2209 C C . TYR A 1 284 ? 4.687 -1.043 26.027 1.00 91.38 284 TYR A C 1
ATOM 2211 O O . TYR A 1 284 ? 3.754 -0.881 26.816 1.00 91.38 284 TYR A O 1
ATOM 2219 N N . THR A 1 285 ? 5.236 -0.044 25.343 1.00 94.50 285 THR A N 1
ATOM 2220 C CA . THR A 1 285 ? 4.747 1.338 25.387 1.00 94.50 285 THR A CA 1
ATOM 2221 C C . THR A 1 285 ? 4.764 1.954 23.994 1.00 94.50 285 THR A C 1
ATOM 2223 O O . THR A 1 285 ? 5.458 1.473 23.100 1.00 94.50 285 THR A O 1
ATOM 2226 N N . GLY A 1 286 ? 3.979 2.998 23.769 1.00 93.38 286 GLY A N 1
ATOM 2227 C CA . GLY A 1 286 ? 3.906 3.636 22.467 1.00 93.38 286 GLY A CA 1
ATOM 2228 C C . GLY A 1 286 ? 2.871 4.739 22.387 1.00 93.38 286 GLY A C 1
ATOM 2229 O O . GLY A 1 286 ? 2.202 5.082 23.358 1.00 93.38 286 GLY A O 1
ATOM 2230 N N . VAL A 1 287 ? 2.705 5.276 21.185 1.00 94.94 287 VAL A N 1
ATOM 2231 C CA . VAL A 1 287 ? 1.681 6.270 20.870 1.00 94.94 287 VAL A CA 1
ATOM 2232 C C . VAL A 1 287 ? 0.928 5.884 19.612 1.00 94.94 287 VAL A C 1
ATOM 2234 O O . VAL A 1 287 ? 1.443 5.194 18.733 1.00 94.94 287 VAL A O 1
ATOM 2237 N N . TRP A 1 288 ? -0.296 6.374 19.507 1.00 94.31 288 TRP A N 1
ATOM 2238 C CA . TRP A 1 288 ? -1.145 6.149 18.349 1.00 94.31 288 TRP A CA 1
ATOM 2239 C C . TRP A 1 288 ? -1.854 7.425 17.933 1.00 94.31 288 TRP A C 1
ATOM 2241 O O . TRP A 1 288 ? -2.050 8.347 18.730 1.00 94.31 288 TRP A O 1
ATOM 2251 N N . SER A 1 289 ? -2.236 7.473 16.666 1.00 92.00 289 SER A N 1
ATOM 2252 C CA . SER A 1 289 ? -3.071 8.525 16.107 1.00 92.00 289 SER A CA 1
ATOM 2253 C C . SER A 1 289 ? -4.004 7.947 15.056 1.00 92.00 289 SER A C 1
ATOM 2255 O O . SER A 1 289 ? -3.760 6.877 14.511 1.00 92.00 289 SER A O 1
ATOM 2257 N N . GLY A 1 290 ? -5.104 8.633 14.785 1.00 89.81 290 GLY A N 1
ATOM 2258 C CA . GLY A 1 290 ? -6.065 8.210 13.781 1.00 89.81 290 GLY A CA 1
ATOM 2259 C C . GLY A 1 290 ? -7.126 9.257 13.521 1.00 89.81 290 GLY A C 1
ATOM 2260 O O . GLY A 1 290 ? -7.013 10.410 13.945 1.00 89.81 290 GLY A O 1
ATOM 2261 N N . ARG A 1 291 ? -8.164 8.857 12.798 1.00 87.62 291 ARG A N 1
ATOM 2262 C CA . ARG A 1 291 ? -9.264 9.732 12.418 1.00 87.62 291 ARG A CA 1
ATOM 2263 C C . ARG A 1 291 ? -10.567 8.953 12.264 1.00 87.62 291 ARG A C 1
ATOM 2265 O O . ARG A 1 291 ? -10.572 7.800 11.842 1.00 87.62 291 ARG A O 1
ATOM 2272 N N . MET A 1 292 ? -11.666 9.628 12.587 1.00 85.94 292 MET A N 1
ATOM 2273 C CA . MET A 1 292 ? -13.014 9.257 12.180 1.00 85.94 292 MET A CA 1
ATOM 2274 C C . MET A 1 292 ? -13.220 9.530 10.697 1.00 85.94 292 MET A C 1
ATOM 2276 O O . MET A 1 292 ? -13.219 10.678 10.254 1.00 85.94 292 MET A O 1
ATOM 2280 N N . GLU A 1 293 ? -13.468 8.476 9.937 1.00 80.62 293 GLU A N 1
ATOM 2281 C CA . GLU A 1 293 ? -13.811 8.564 8.528 1.00 80.62 293 GLU A CA 1
ATOM 2282 C C . GLU A 1 293 ? -15.273 8.181 8.293 1.00 80.62 293 GLU A C 1
ATOM 2284 O O . GLU A 1 293 ? -15.942 7.555 9.124 1.00 80.62 293 GLU A O 1
ATOM 2289 N N . HIS A 1 294 ? -15.789 8.598 7.136 1.00 75.06 294 HIS A N 1
ATOM 2290 C CA . HIS A 1 294 ? -17.091 8.167 6.629 1.00 75.06 294 HIS A CA 1
ATOM 2291 C C . HIS A 1 294 ? -18.264 8.392 7.597 1.00 75.06 294 HIS A C 1
ATOM 2293 O O . HIS A 1 294 ? -19.084 7.502 7.830 1.00 75.06 294 HIS A O 1
ATOM 2299 N N . GLY A 1 295 ? -18.330 9.590 8.185 1.00 74.19 295 GLY A N 1
ATOM 2300 C CA . GLY A 1 295 ? -19.384 9.949 9.136 1.00 74.19 295 GLY A CA 1
ATOM 2301 C C . GLY A 1 295 ? -19.265 9.231 10.481 1.00 74.19 295 GLY A C 1
ATOM 2302 O O . GLY A 1 295 ? -20.272 9.044 11.148 1.00 74.19 295 GLY A O 1
ATOM 2303 N N . GLY A 1 296 ? -18.062 8.792 10.869 1.00 78.44 296 GLY A N 1
ATOM 2304 C CA . GLY A 1 296 ? -17.817 8.110 12.144 1.00 78.44 296 GLY A CA 1
ATOM 2305 C C . GLY A 1 296 ? -18.063 6.602 12.105 1.00 78.44 296 GLY A C 1
ATOM 2306 O O . GLY A 1 296 ? -18.105 5.959 13.145 1.00 78.44 296 GLY A O 1
ATOM 2307 N N . LYS A 1 297 ? -18.232 6.004 10.921 1.00 80.19 297 LYS A N 1
ATOM 2308 C CA . LYS A 1 297 ? -18.432 4.550 10.779 1.00 80.19 297 LYS A CA 1
ATOM 2309 C C . LYS A 1 297 ? -17.127 3.768 10.795 1.00 80.19 297 LYS A C 1
ATOM 2311 O O . LYS A 1 297 ? -17.121 2.598 11.180 1.00 80.19 297 LYS A O 1
ATOM 2316 N N . VAL A 1 298 ? -16.057 4.406 10.338 1.00 80.25 298 VAL A N 1
ATOM 2317 C CA . VAL A 1 298 ? -14.726 3.821 10.225 1.00 80.25 298 VAL A CA 1
ATOM 2318 C C . VAL A 1 298 ? -13.784 4.659 11.066 1.00 80.25 298 VAL A C 1
ATOM 2320 O O . VAL A 1 298 ? -13.797 5.885 10.980 1.00 80.25 298 VAL A O 1
ATOM 2323 N N . LEU A 1 299 ? -12.973 4.001 11.880 1.00 85.25 299 LEU A N 1
ATOM 2324 C CA . LEU A 1 299 ? -11.810 4.621 12.490 1.00 85.25 299 LEU A CA 1
ATOM 2325 C C . LEU A 1 299 ? -10.583 3.987 11.869 1.00 85.25 299 LEU A C 1
ATOM 2327 O O . LEU A 1 299 ? -10.479 2.764 11.860 1.00 85.25 299 LEU A O 1
ATOM 2331 N N . CYS A 1 300 ? -9.650 4.791 11.394 1.00 85.56 300 CYS A N 1
ATOM 2332 C CA . CYS A 1 300 ? -8.364 4.289 10.940 1.00 85.56 300 CYS A CA 1
ATOM 2333 C C . CYS A 1 300 ? -7.238 5.159 11.467 1.00 85.56 300 CYS A C 1
ATOM 2335 O O . CYS A 1 300 ? -7.431 6.336 11.784 1.00 85.56 300 CYS A O 1
ATOM 2337 N N . GLY A 1 301 ? -6.052 4.586 11.555 1.00 86.50 301 GLY A N 1
ATOM 2338 C CA . GLY A 1 301 ? -4.913 5.315 12.059 1.00 86.50 301 GLY A CA 1
ATOM 2339 C C . GLY A 1 301 ? -3.630 4.527 12.008 1.00 86.50 301 GLY A C 1
ATOM 2340 O O . GLY A 1 301 ? -3.556 3.448 11.426 1.00 86.50 301 GLY A O 1
ATOM 2341 N N . THR A 1 302 ? -2.619 5.105 12.634 1.00 85.81 302 THR A N 1
ATOM 2342 C CA . THR A 1 302 ? -1.299 4.520 12.773 1.00 85.81 302 THR A CA 1
ATOM 2343 C C . THR A 1 302 ? -0.917 4.444 14.236 1.00 85.81 302 THR A C 1
ATOM 2345 O O . THR A 1 302 ? -1.516 5.069 15.121 1.00 85.81 302 THR A O 1
ATOM 2348 N N . TRP A 1 303 ? 0.089 3.638 14.511 1.00 88.19 303 TRP A N 1
ATOM 2349 C CA . TRP A 1 303 ? 0.676 3.549 15.822 1.00 88.19 303 TRP A CA 1
ATOM 2350 C C . TRP A 1 303 ? 2.172 3.290 15.724 1.00 88.19 303 TRP A C 1
ATOM 2352 O O . TRP A 1 303 ? 2.680 2.795 14.716 1.00 88.19 303 TRP A O 1
ATOM 2362 N N . LYS A 1 304 ? 2.878 3.681 16.779 1.00 87.44 304 LYS A N 1
ATOM 2363 C CA . LYS A 1 304 ? 4.285 3.367 16.981 1.00 87.44 304 LYS A CA 1
ATOM 2364 C C . LYS A 1 304 ? 4.497 2.936 18.419 1.00 87.44 304 LYS A C 1
ATOM 2366 O O . LYS A 1 304 ? 3.982 3.583 19.329 1.00 87.44 304 LYS A O 1
ATOM 2371 N N . GLY A 1 305 ? 5.255 1.877 18.632 1.00 86.81 305 GLY A N 1
ATOM 2372 C CA . GLY A 1 305 ? 5.565 1.397 19.969 1.00 86.81 305 GLY A CA 1
ATOM 2373 C C . GLY A 1 305 ? 6.935 0.754 20.055 1.00 86.81 305 GLY A C 1
ATOM 2374 O O . GLY A 1 305 ? 7.612 0.544 19.051 1.00 86.81 305 GLY A O 1
ATOM 2375 N N . TRP A 1 306 ? 7.369 0.517 21.281 1.00 90.75 306 TRP A N 1
ATOM 2376 C CA . TRP A 1 306 ? 8.674 -0.023 21.618 1.00 90.75 306 TRP A CA 1
ATOM 2377 C C . TRP A 1 306 ? 8.613 -0.713 22.983 1.00 90.75 306 TRP A C 1
ATOM 2379 O O . TRP A 1 306 ? 7.677 -0.549 23.769 1.00 90.75 306 TRP A O 1
ATOM 2389 N N . LEU A 1 307 ? 9.627 -1.525 23.266 1.00 88.38 307 LEU A N 1
ATOM 2390 C CA . LEU A 1 307 ? 9.735 -2.224 24.542 1.00 88.38 307 LEU A CA 1
ATOM 2391 C C . LEU A 1 307 ? 10.015 -1.215 25.661 1.00 88.38 307 LEU A C 1
ATOM 2393 O O . LEU A 1 307 ? 10.936 -0.407 25.548 1.00 88.38 307 LEU A O 1
ATOM 2397 N N . ALA A 1 308 ? 9.265 -1.290 26.762 1.00 82.00 308 ALA A N 1
ATOM 2398 C CA . ALA A 1 308 ? 9.353 -0.324 27.863 1.00 82.00 308 ALA A CA 1
ATOM 2399 C C . ALA A 1 308 ? 10.726 -0.325 28.566 1.00 82.00 308 ALA A C 1
ATOM 2401 O O . ALA A 1 308 ? 11.099 0.650 29.215 1.00 82.00 308 ALA A O 1
ATOM 2402 N N . GLU A 1 309 ? 11.526 -1.385 28.395 1.00 85.00 309 GLU A N 1
ATOM 2403 C CA . GLU A 1 309 ? 12.927 -1.431 28.844 1.00 85.00 309 GLU A CA 1
ATOM 2404 C C . GLU A 1 309 ? 13.814 -0.351 28.195 1.00 85.00 309 GLU A C 1
ATOM 2406 O O . GLU A 1 309 ? 14.874 -0.022 28.727 1.00 85.00 309 GLU A O 1
ATOM 2411 N N . LEU A 1 310 ? 13.363 0.235 27.081 1.00 73.69 310 LEU A N 1
ATOM 2412 C CA . LEU A 1 310 ? 14.013 1.352 26.396 1.00 73.69 310 LEU A CA 1
ATOM 2413 C C . LEU A 1 310 ? 13.620 2.729 26.969 1.00 73.69 310 LEU A C 1
ATOM 2415 O O . LEU A 1 310 ? 14.233 3.729 26.599 1.00 73.69 310 LEU A O 1
ATOM 2419 N N . GLY A 1 311 ? 12.653 2.777 27.893 1.00 80.06 311 GLY A N 1
ATOM 2420 C CA . GLY A 1 311 ? 12.122 3.991 28.517 1.00 80.06 311 GLY A CA 1
ATOM 2421 C C . GLY A 1 311 ? 10.734 4.399 28.008 1.00 80.06 311 GLY A C 1
ATOM 2422 O O . GLY A 1 311 ? 10.203 3.830 27.057 1.00 80.06 311 GLY A O 1
ATOM 2423 N N . ASP A 1 312 ? 10.156 5.417 28.655 1.00 81.56 312 ASP A N 1
ATOM 2424 C CA . ASP A 1 312 ? 8.829 5.967 28.318 1.00 81.56 312 ASP A CA 1
ATOM 2425 C C . ASP A 1 312 ? 8.856 6.900 27.093 1.00 81.56 312 ASP A C 1
ATOM 2427 O O . ASP A 1 312 ? 7.811 7.273 26.563 1.00 81.56 312 ASP A O 1
ATOM 2431 N N . GLU A 1 313 ? 10.049 7.300 26.650 1.00 87.88 313 GLU A N 1
ATOM 2432 C CA . GLU A 1 313 ? 10.250 8.155 25.481 1.00 87.88 313 GLU A CA 1
ATOM 2433 C C . GLU A 1 313 ? 10.592 7.326 24.242 1.00 87.88 313 GLU A C 1
ATOM 2435 O O . GLU A 1 313 ? 11.190 6.254 24.335 1.00 87.88 313 GLU A O 1
ATOM 2440 N N . GLU A 1 314 ? 10.228 7.852 23.071 1.00 87.31 314 GLU A N 1
ATOM 2441 C CA . GLU A 1 314 ? 10.533 7.228 21.784 1.00 87.31 314 GLU A CA 1
ATOM 2442 C C . GLU A 1 314 ? 12.050 7.006 21.645 1.00 87.31 314 GLU A C 1
ATOM 2444 O O . GLU A 1 314 ? 12.820 7.968 21.775 1.00 87.31 314 GLU A O 1
ATOM 2449 N N . PRO A 1 315 ? 12.510 5.772 21.366 1.00 84.69 315 PRO A N 1
ATOM 2450 C CA . PRO A 1 315 ? 13.929 5.499 21.245 1.00 84.69 315 PRO A CA 1
ATOM 2451 C C . PRO A 1 315 ? 14.533 6.293 20.077 1.00 84.69 315 PRO A C 1
ATOM 2453 O O . PRO A 1 315 ? 13.938 6.378 18.999 1.00 84.69 315 PRO A O 1
ATOM 2456 N N . PRO A 1 316 ? 15.751 6.844 20.238 1.00 80.44 316 PRO A N 1
ATOM 2457 C CA . PRO A 1 316 ? 16.413 7.591 19.170 1.00 80.44 316 PRO A CA 1
ATOM 2458 C C . PRO A 1 316 ? 16.756 6.703 17.962 1.00 80.44 316 PRO A C 1
ATOM 2460 O O . PRO A 1 316 ? 16.848 7.195 16.836 1.00 80.44 316 PRO A O 1
ATOM 2463 N N . ASP A 1 317 ? 16.944 5.400 18.188 1.00 82.38 317 ASP A N 1
ATOM 2464 C CA . ASP A 1 317 ? 17.124 4.409 17.133 1.00 82.38 317 ASP A CA 1
ATOM 2465 C C . ASP A 1 317 ? 15.763 3.913 16.627 1.00 82.38 317 ASP A C 1
ATOM 2467 O O . ASP A 1 317 ? 15.087 3.107 17.266 1.00 82.38 317 ASP A O 1
ATOM 2471 N N . LYS A 1 318 ? 15.385 4.376 15.433 1.00 74.69 318 LYS A N 1
ATOM 2472 C CA . LYS A 1 318 ? 14.117 4.022 14.783 1.00 74.69 318 LYS A CA 1
ATOM 2473 C C . LYS A 1 318 ? 13.991 2.539 14.434 1.00 74.69 318 LYS A C 1
ATOM 2475 O O . LYS A 1 318 ? 12.883 2.093 14.160 1.00 74.69 318 LYS A O 1
ATOM 2480 N N . SER A 1 319 ? 15.089 1.780 14.402 1.00 68.62 319 SER A N 1
ATOM 2481 C CA . SER A 1 319 ? 15.029 0.329 14.179 1.00 68.62 319 SER A CA 1
ATOM 2482 C C . SER A 1 319 ? 14.418 -0.429 15.362 1.00 68.62 319 SER A C 1
ATOM 2484 O O . SER A 1 319 ? 14.010 -1.575 15.200 1.00 68.62 319 SER A O 1
ATOM 2486 N N . LEU A 1 320 ? 14.317 0.225 16.523 1.00 78.50 320 LEU A N 1
ATOM 2487 C CA . LEU A 1 320 ? 13.684 -0.299 17.733 1.00 78.50 320 LEU A CA 1
ATOM 2488 C C . LEU A 1 320 ? 12.185 0.024 17.816 1.00 78.50 320 LEU A C 1
ATOM 2490 O O . LEU A 1 320 ? 11.542 -0.323 18.806 1.00 78.50 320 LEU A O 1
ATOM 2494 N N . LEU A 1 321 ? 11.642 0.720 16.814 1.00 79.38 321 LEU A N 1
ATOM 2495 C CA . LEU A 1 321 ? 10.223 1.033 16.734 1.00 79.38 321 LEU A CA 1
ATOM 2496 C C . LEU A 1 321 ? 9.494 -0.080 15.997 1.00 79.38 321 LEU A C 1
ATOM 2498 O O . LEU A 1 321 ? 9.852 -0.415 14.864 1.00 79.38 321 LEU A O 1
ATOM 2502 N N . ASN A 1 322 ? 8.403 -0.551 16.587 1.00 79.62 322 ASN A N 1
ATOM 2503 C CA . ASN A 1 322 ? 7.357 -1.183 15.810 1.00 79.62 322 ASN A CA 1
ATOM 2504 C C . ASN A 1 322 ? 6.402 -0.110 15.325 1.00 79.62 322 ASN A C 1
ATOM 2506 O O . ASN A 1 322 ? 6.020 0.791 16.073 1.00 79.62 322 ASN A O 1
ATOM 2510 N N . LEU A 1 323 ? 6.045 -0.203 14.055 1.00 78.38 323 LEU A N 1
ATOM 2511 C CA . LEU A 1 323 ? 5.117 0.702 13.403 1.00 78.38 323 LEU A CA 1
ATOM 2512 C C . LEU A 1 323 ? 3.941 -0.119 12.924 1.00 78.38 323 LEU A C 1
ATOM 2514 O O . LEU A 1 323 ? 4.121 -1.262 12.521 1.00 78.38 323 LEU A O 1
ATOM 2518 N N . GLY A 1 324 ? 2.757 0.466 12.904 1.00 77.69 324 GLY A N 1
ATOM 2519 C CA . GLY A 1 324 ? 1.619 -0.206 12.315 1.00 77.69 324 GLY A CA 1
ATOM 2520 C C . GLY A 1 324 ? 0.465 0.718 11.993 1.00 77.69 324 GLY A C 1
ATOM 2521 O O . GLY A 1 324 ? 0.468 1.905 12.317 1.00 77.69 324 GLY A O 1
ATOM 2522 N N . GLU A 1 325 ? -0.534 0.140 11.352 1.00 81.69 325 GLU A N 1
ATOM 2523 C CA . GLU A 1 325 ? -1.819 0.743 11.052 1.00 81.69 325 GLU A CA 1
ATOM 2524 C C . GLU A 1 325 ? -2.919 0.045 11.835 1.00 81.69 325 GLU A C 1
ATOM 2526 O O . GLU A 1 325 ? -2.738 -1.040 12.373 1.00 81.69 325 GLU A O 1
ATOM 2531 N N . TRP A 1 326 ? -4.090 0.647 11.905 1.00 85.06 326 TRP A N 1
ATOM 2532 C CA . TRP A 1 326 ? -5.273 -0.012 12.430 1.00 85.06 326 TRP A CA 1
ATOM 2533 C C . TRP A 1 326 ? -6.504 0.514 11.708 1.00 85.06 326 TRP A C 1
ATOM 2535 O O . TRP A 1 326 ? -6.539 1.672 11.287 1.00 85.06 326 TRP A O 1
ATOM 2545 N N . ALA A 1 327 ? -7.511 -0.341 11.553 1.00 83.81 327 ALA A N 1
ATOM 2546 C CA . ALA A 1 327 ? -8.815 0.046 11.035 1.00 83.81 327 ALA A CA 1
ATOM 2547 C C . ALA A 1 327 ? -9.920 -0.702 11.767 1.00 83.81 327 ALA A C 1
ATOM 2549 O O . ALA A 1 327 ? -9.879 -1.923 11.933 1.00 83.81 327 ALA A O 1
ATOM 2550 N N . LEU A 1 328 ? -10.914 0.059 12.206 1.00 85.00 328 LEU A N 1
ATOM 2551 C CA . LEU A 1 328 ? -12.023 -0.384 13.028 1.00 85.00 328 LEU A CA 1
ATOM 2552 C C . LEU A 1 328 ? -13.330 0.059 12.397 1.00 85.00 328 LEU A C 1
ATOM 2554 O O . LEU A 1 328 ? -13.450 1.164 11.870 1.00 85.00 328 LEU A O 1
ATOM 2558 N N . LEU A 1 329 ? -14.336 -0.794 12.517 1.00 84.19 329 LEU A N 1
ATOM 2559 C CA . LEU A 1 329 ? -15.691 -0.508 12.088 1.00 84.19 329 LEU A CA 1
ATOM 2560 C C . LEU A 1 329 ? -16.587 -0.360 13.298 1.00 84.19 329 LEU A C 1
ATOM 2562 O O . LEU A 1 329 ? -16.486 -1.125 14.256 1.00 84.19 329 LEU A O 1
ATOM 2566 N N . HIS A 1 330 ? -17.495 0.605 13.238 1.00 85.81 330 HIS A N 1
ATOM 2567 C CA . HIS A 1 330 ? -18.513 0.756 14.261 1.00 85.81 330 HIS A CA 1
ATOM 2568 C C . HIS A 1 330 ? -19.362 -0.521 14.345 1.00 85.81 330 HIS A C 1
ATOM 2570 O O . HIS A 1 330 ? -19.842 -1.026 13.330 1.00 85.81 330 HIS A O 1
ATOM 2576 N N . ASN A 1 331 ? -19.602 -1.049 15.544 1.00 83.25 331 ASN A N 1
ATOM 2577 C CA . ASN A 1 331 ? -20.239 -2.359 15.708 1.00 83.25 331 ASN A CA 1
ATOM 2578 C C . ASN A 1 331 ? -21.670 -2.415 15.154 1.00 83.25 331 ASN A C 1
ATOM 2580 O O . ASN A 1 331 ? -22.091 -3.450 14.642 1.00 83.25 331 ASN A O 1
ATOM 2584 N N . GLN A 1 332 ? -22.417 -1.307 15.197 1.00 80.25 332 GLN A N 1
ATOM 2585 C CA . GLN A 1 332 ? -23.741 -1.254 14.560 1.00 80.25 332 GLN A CA 1
ATOM 2586 C C . GLN A 1 332 ? -23.642 -1.319 13.034 1.00 80.25 332 GLN A C 1
ATOM 2588 O O . GLN A 1 332 ? -24.493 -1.919 12.385 1.00 80.25 332 GLN A O 1
ATOM 2593 N N . PHE A 1 333 ? -22.588 -0.732 12.467 1.00 75.94 333 PHE A N 1
ATOM 2594 C CA . PHE A 1 333 ? -22.321 -0.790 11.037 1.00 75.94 333 PHE A CA 1
ATOM 2595 C C . PHE A 1 333 ? -21.885 -2.202 10.632 1.00 75.94 333 PHE A C 1
ATOM 2597 O O . PHE A 1 333 ? -22.433 -2.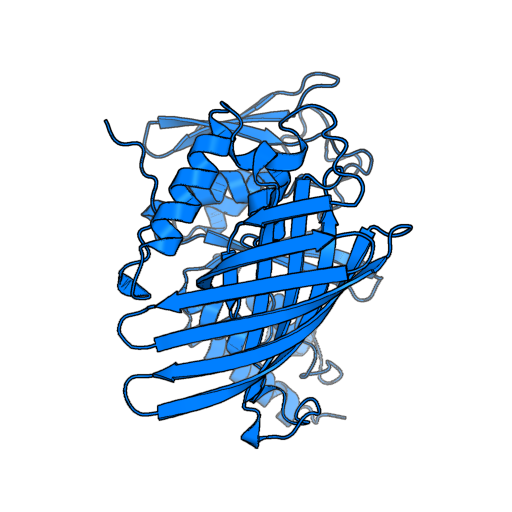775 9.694 1.00 75.94 333 PHE A O 1
ATOM 2604 N N . LEU A 1 334 ? -21.018 -2.835 11.431 1.00 74.38 334 LEU A N 1
ATOM 2605 C CA . LEU A 1 334 ? -20.694 -4.256 11.300 1.00 74.38 334 LEU A CA 1
ATOM 2606 C C . LEU A 1 334 ? -21.922 -5.161 11.400 1.00 74.38 334 LEU A C 1
ATOM 2608 O O . LEU A 1 334 ? -21.895 -6.238 10.826 1.00 74.38 334 LEU A O 1
ATOM 2612 N N . ALA A 1 335 ? -22.996 -4.778 12.086 1.00 79.00 335 ALA A N 1
ATOM 2613 C CA . ALA A 1 335 ? -24.196 -5.606 12.191 1.00 79.00 335 ALA A CA 1
ATOM 2614 C C . ALA A 1 335 ? -25.126 -5.520 10.964 1.00 79.00 335 ALA A C 1
ATOM 2616 O O . ALA A 1 335 ? -26.097 -6.272 10.893 1.00 79.00 335 ALA A O 1
ATOM 2617 N N . MET A 1 336 ? -24.862 -4.632 9.998 1.00 80.38 336 MET A N 1
ATOM 2618 C CA . MET A 1 336 ? -25.744 -4.455 8.842 1.00 80.38 336 MET A CA 1
ATOM 2619 C C . MET A 1 336 ? -25.704 -5.654 7.879 1.00 80.38 336 MET A C 1
ATOM 2621 O O . MET A 1 336 ? -24.649 -6.245 7.598 1.00 80.38 336 MET A O 1
ATOM 2625 N N . GLU A 1 337 ? -26.877 -5.982 7.335 1.00 79.25 337 GLU A N 1
ATOM 2626 C CA . GLU A 1 337 ? -27.071 -6.994 6.294 1.00 79.25 337 GLU A CA 1
ATOM 2627 C C . GLU A 1 337 ? -26.734 -6.413 4.912 1.00 79.25 337 GLU A C 1
ATOM 2629 O O . GLU A 1 337 ? -27.606 -6.106 4.105 1.00 79.25 337 GLU A O 1
ATOM 2634 N N . ASP A 1 338 ? -25.440 -6.239 4.652 1.00 79.25 338 ASP A N 1
ATOM 2635 C CA . ASP A 1 338 ? -24.899 -5.874 3.342 1.00 79.25 338 ASP A CA 1
ATOM 2636 C C . ASP A 1 338 ? -23.884 -6.931 2.881 1.00 79.25 338 ASP A C 1
ATOM 2638 O O . ASP A 1 338 ? -23.109 -7.463 3.681 1.00 79.25 338 ASP A O 1
ATOM 2642 N N . ALA A 1 339 ? -23.897 -7.263 1.588 1.00 63.94 339 ALA A N 1
ATOM 2643 C CA . ALA A 1 339 ? -23.068 -8.331 1.032 1.00 63.94 339 ALA A CA 1
ATOM 2644 C C . ALA A 1 339 ? -21.566 -8.004 1.076 1.00 63.94 339 ALA A C 1
ATOM 2646 O O . ALA A 1 339 ? -20.739 -8.898 1.256 1.00 63.94 339 ALA A O 1
ATOM 2647 N N . HIS A 1 340 ? -21.189 -6.735 0.925 1.00 63.34 340 HIS A N 1
ATOM 2648 C CA . HIS A 1 340 ? -19.802 -6.312 1.035 1.00 63.34 340 HIS A CA 1
ATOM 2649 C C . HIS A 1 340 ? -19.359 -6.258 2.504 1.00 63.34 340 HIS A C 1
ATOM 2651 O O . HIS A 1 340 ? -18.292 -6.782 2.816 1.00 63.34 340 HIS A O 1
ATOM 2657 N N . LEU A 1 341 ? -20.199 -5.768 3.423 1.00 66.19 341 LEU A N 1
ATOM 2658 C CA . LEU A 1 341 ? -19.916 -5.863 4.864 1.00 66.19 341 LEU A CA 1
ATOM 2659 C C . LEU A 1 341 ? -19.797 -7.311 5.348 1.00 66.19 341 LEU A C 1
ATOM 2661 O O . LEU A 1 341 ? -18.936 -7.614 6.170 1.00 66.19 341 LEU A O 1
ATOM 2665 N N . ALA A 1 342 ? -20.609 -8.226 4.816 1.00 68.25 342 ALA A N 1
ATOM 2666 C CA . ALA A 1 342 ? -20.478 -9.651 5.099 1.00 68.25 342 ALA A CA 1
ATOM 2667 C C . ALA A 1 342 ? -19.113 -10.203 4.662 1.00 68.25 342 ALA A C 1
ATOM 2669 O O . ALA A 1 342 ? -18.520 -10.986 5.403 1.00 68.25 342 ALA A O 1
ATOM 2670 N N . ARG A 1 343 ? -18.586 -9.760 3.511 1.00 64.75 343 ARG A N 1
ATOM 2671 C CA . ARG A 1 343 ? -17.231 -10.119 3.059 1.00 64.75 343 ARG A CA 1
ATOM 2672 C C . ARG A 1 343 ? -16.150 -9.542 3.965 1.00 64.75 343 ARG A C 1
ATOM 2674 O O . ARG A 1 343 ? -15.255 -10.284 4.343 1.00 64.75 343 ARG A O 1
ATOM 2681 N N . VAL A 1 344 ? -16.254 -8.272 4.357 1.00 67.88 344 VAL A N 1
ATOM 2682 C CA . VAL A 1 344 ? -15.285 -7.652 5.279 1.00 67.88 344 VAL A CA 1
ATOM 2683 C C . VAL A 1 344 ? -15.300 -8.340 6.643 1.00 67.88 344 VAL A C 1
ATOM 2685 O O . VAL A 1 344 ? -14.240 -8.620 7.189 1.00 67.88 344 VAL A O 1
ATOM 2688 N N . ARG A 1 345 ? -16.477 -8.695 7.174 1.00 73.19 345 ARG A N 1
ATOM 2689 C CA . ARG A 1 345 ? -16.588 -9.499 8.402 1.00 73.19 345 ARG A CA 1
ATOM 2690 C C . ARG A 1 345 ? -15.938 -10.868 8.258 1.00 73.19 345 ARG A C 1
ATOM 2692 O O . ARG A 1 345 ? -15.206 -11.274 9.147 1.00 73.19 345 ARG A O 1
ATOM 2699 N N . ALA A 1 346 ? -16.214 -11.574 7.162 1.00 67.62 346 ALA A N 1
ATOM 2700 C CA . ALA A 1 346 ? -15.608 -12.876 6.910 1.00 67.62 346 ALA A CA 1
ATOM 2701 C C . ALA A 1 346 ? -14.079 -12.765 6.820 1.00 67.62 346 ALA A C 1
ATOM 2703 O O . ALA A 1 346 ? -13.380 -13.571 7.419 1.00 67.62 346 ALA A O 1
ATOM 2704 N N . TRP A 1 347 ? -13.575 -11.732 6.142 1.00 71.38 347 TRP A N 1
ATOM 2705 C CA . TRP A 1 347 ? -12.147 -11.438 6.071 1.00 71.38 347 TRP A CA 1
ATOM 2706 C C . TRP A 1 347 ? -11.550 -11.150 7.456 1.00 71.38 347 TRP A C 1
ATOM 2708 O O . TRP A 1 347 ? -10.576 -11.796 7.827 1.00 71.38 347 TRP A O 1
ATOM 2718 N N . LEU A 1 348 ? -12.168 -10.270 8.255 1.00 69.25 348 LEU A N 1
ATOM 2719 C CA . LEU A 1 348 ? -11.738 -9.980 9.629 1.00 69.25 348 LEU A CA 1
ATOM 2720 C C . LEU A 1 348 ? -11.718 -11.237 10.509 1.00 69.25 348 LEU A C 1
ATOM 2722 O O . LEU A 1 348 ? -10.765 -11.444 11.246 1.00 69.25 348 LEU A O 1
ATOM 2726 N N . GLU A 1 349 ? -12.738 -12.091 10.424 1.00 71.81 349 GLU A N 1
ATOM 2727 C CA . GLU A 1 349 ? -12.808 -13.338 11.196 1.00 71.81 349 GLU A CA 1
ATOM 2728 C C . GLU A 1 349 ? -11.727 -14.344 10.790 1.00 71.81 349 GLU A C 1
ATOM 2730 O O . GLU A 1 349 ? -11.141 -14.990 11.657 1.00 71.81 349 GLU A O 1
ATOM 2735 N N . GLU A 1 350 ? -11.437 -14.482 9.496 1.00 66.00 350 GLU A N 1
ATOM 2736 C CA . GLU A 1 350 ? -10.343 -15.339 9.026 1.00 66.00 350 GLU A CA 1
ATOM 2737 C C . GLU A 1 350 ? -8.983 -14.791 9.469 1.00 66.00 350 GLU A C 1
ATOM 2739 O O . GLU A 1 350 ? -8.164 -15.538 10.004 1.00 66.00 350 GLU A O 1
ATOM 2744 N N . VAL A 1 351 ? -8.788 -13.475 9.359 1.00 63.59 351 VAL A N 1
ATOM 2745 C CA . VAL A 1 351 ? -7.618 -12.772 9.893 1.00 63.59 351 VAL A CA 1
ATOM 2746 C C . VAL A 1 351 ? -7.457 -13.016 11.397 1.00 63.59 351 VAL A C 1
ATOM 2748 O O . VAL A 1 351 ? -6.370 -13.356 11.849 1.00 63.59 351 VAL A O 1
ATOM 2751 N N . TRP A 1 352 ? -8.530 -12.905 12.183 1.00 69.44 352 TRP A N 1
ATOM 2752 C CA . TRP A 1 352 ? -8.486 -13.118 13.633 1.00 69.44 352 TRP A CA 1
ATOM 2753 C C . TRP A 1 352 ? -8.285 -14.583 14.039 1.00 69.44 352 TRP A C 1
ATOM 2755 O O . TRP A 1 352 ? -7.863 -14.848 15.165 1.00 69.44 352 TRP A O 1
ATOM 2765 N N . ARG A 1 353 ? -8.623 -15.540 13.168 1.00 68.25 353 ARG A N 1
ATOM 2766 C CA . ARG A 1 353 ? -8.419 -16.976 13.414 1.00 68.25 353 ARG A CA 1
ATOM 2767 C C . ARG A 1 353 ? -7.017 -17.448 13.063 1.00 68.25 353 ARG A C 1
ATOM 2769 O O . ARG A 1 353 ? -6.602 -18.464 13.626 1.00 68.25 353 ARG A O 1
ATOM 2776 N N . ALA A 1 354 ? -6.330 -16.768 12.147 1.00 63.28 354 ALA A N 1
ATOM 2777 C CA . ALA A 1 354 ? -4.963 -17.100 11.772 1.00 63.28 354 ALA A CA 1
ATOM 2778 C C . ALA A 1 354 ? -4.051 -17.012 13.007 1.00 63.28 354 ALA A C 1
ATOM 2780 O O . ALA A 1 354 ? -4.037 -16.005 13.713 1.00 63.28 354 ALA A O 1
ATOM 2781 N N . ARG A 1 355 ? -3.305 -18.083 13.299 1.00 58.09 355 ARG A N 1
ATOM 2782 C CA . ARG A 1 355 ? -2.412 -18.162 14.469 1.00 58.09 355 ARG A CA 1
ATOM 2783 C C . ARG A 1 355 ? -0.941 -18.027 14.104 1.00 58.09 355 ARG A C 1
ATOM 2785 O O . ARG A 1 355 ? -0.098 -17.956 14.998 1.00 58.09 355 ARG A O 1
ATOM 2792 N N . SER A 1 356 ? -0.626 -18.013 12.811 1.00 56.62 356 SER A N 1
ATOM 2793 C CA . SER A 1 356 ? 0.721 -17.808 12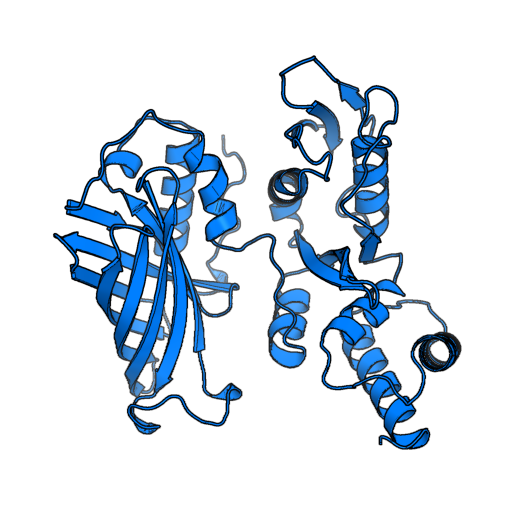.290 1.00 56.62 356 SER A CA 1
ATOM 2794 C C . SER A 1 356 ? 0.691 -17.112 10.931 1.00 56.62 356 SER A C 1
ATOM 2796 O O . SER A 1 356 ? -0.324 -17.132 10.236 1.00 56.62 356 SER A O 1
ATOM 2798 N N . LEU A 1 357 ? 1.839 -16.565 10.517 1.00 49.25 357 LEU A N 1
ATOM 2799 C CA . LEU A 1 357 ? 1.985 -15.947 9.196 1.00 49.25 357 LEU A CA 1
ATOM 2800 C C . LEU A 1 357 ? 1.686 -16.922 8.045 1.00 49.25 357 LEU A C 1
ATOM 2802 O O . LEU A 1 357 ? 1.091 -16.551 7.043 1.00 49.25 357 LEU A O 1
ATOM 2806 N N . ALA A 1 358 ? 2.042 -18.196 8.221 1.00 51.41 358 ALA A N 1
ATOM 2807 C CA . ALA A 1 358 ? 1.775 -19.247 7.242 1.00 51.41 358 ALA A CA 1
ATOM 2808 C C . ALA A 1 358 ? 0.293 -19.661 7.183 1.00 51.41 358 ALA A C 1
ATOM 2810 O O . ALA A 1 358 ? -0.124 -20.329 6.237 1.00 51.41 358 ALA A O 1
ATOM 2811 N N . GLU A 1 359 ? -0.484 -19.306 8.209 1.00 50.09 359 GLU A N 1
ATOM 2812 C CA . GLU A 1 359 ? -1.912 -19.584 8.301 1.00 50.09 359 GLU A CA 1
ATOM 2813 C C . GLU A 1 359 ? -2.776 -18.448 7.772 1.00 50.09 359 GLU A C 1
ATOM 2815 O O . GLU A 1 359 ? -3.972 -18.689 7.688 1.00 50.09 359 GLU A O 1
ATOM 2820 N N . TYR A 1 360 ? -2.225 -17.277 7.401 1.00 52.81 360 TYR A N 1
ATOM 2821 C CA . TYR A 1 360 ? -2.980 -16.246 6.680 1.00 52.81 360 TYR A CA 1
ATOM 2822 C C . TYR A 1 360 ? -3.380 -16.802 5.321 1.00 52.81 360 TYR A C 1
ATOM 2824 O O . TYR A 1 360 ? -2.564 -16.850 4.395 1.00 52.81 360 TYR A O 1
ATOM 2832 N N . PRO A 1 361 ? -4.626 -17.257 5.155 1.00 38.34 361 PRO A N 1
ATOM 2833 C CA . PRO A 1 361 ? -5.047 -17.745 3.877 1.00 38.34 361 PRO A CA 1
ATOM 2834 C C . PRO A 1 361 ? -5.533 -16.516 3.108 1.00 38.34 361 PRO A C 1
ATOM 2836 O O . PRO A 1 361 ? -6.188 -15.623 3.640 1.00 38.34 361 PRO A O 1
ATOM 2839 N N . TRP A 1 362 ? -5.244 -16.476 1.822 1.00 42.50 362 TRP A N 1
ATOM 2840 C CA . TRP A 1 362 ? -5.741 -15.532 0.815 1.00 42.50 362 TRP A CA 1
ATOM 2841 C C . TRP A 1 362 ? -7.283 -15.628 0.634 1.00 42.50 362 TRP A C 1
ATOM 2843 O O . TRP A 1 362 ? -7.804 -15.588 -0.479 1.00 42.50 362 TRP A O 1
ATOM 2853 N N . CYS A 1 363 ? -8.030 -15.850 1.722 1.00 34.97 363 CYS A N 1
ATOM 2854 C CA . CYS A 1 363 ? -9.469 -16.041 1.799 1.00 34.97 363 CYS A CA 1
ATOM 2855 C C . CYS A 1 363 ? -10.148 -14.720 1.421 1.00 34.97 363 CYS A C 1
ATOM 2857 O O . CYS A 1 363 ? -10.161 -13.768 2.193 1.00 34.97 363 CYS A O 1
ATOM 2859 N N . LEU A 1 364 ? -10.726 -14.597 0.232 1.00 29.45 364 LEU A N 1
ATOM 2860 C CA . LEU A 1 364 ? -11.624 -15.580 -0.363 1.00 29.45 364 LEU A CA 1
ATOM 2861 C C . LEU A 1 364 ? -11.263 -15.892 -1.827 1.00 29.45 364 LEU A C 1
ATOM 2863 O O . LEU A 1 364 ? -11.364 -15.007 -2.675 1.00 29.45 364 LEU A O 1
ATOM 2867 N N . PRO A 1 365 ? -11.029 -17.159 -2.208 1.00 30.22 365 PRO A N 1
ATOM 2868 C CA . PRO A 1 365 ? -11.617 -17.643 -3.448 1.00 30.22 365 PRO A CA 1
ATOM 2869 C C . PRO A 1 365 ? -13.150 -17.709 -3.280 1.00 30.22 365 PRO A C 1
ATOM 2871 O O . PRO A 1 365 ? -13.625 -18.029 -2.186 1.00 30.22 365 PRO A O 1
ATOM 2874 N N . PRO A 1 366 ? -13.954 -17.482 -4.335 1.00 28.84 366 PRO A N 1
ATOM 2875 C CA . PRO A 1 366 ? -15.345 -17.905 -4.307 1.00 28.84 366 PRO A CA 1
ATOM 2876 C C . PRO A 1 366 ? -15.367 -19.433 -4.175 1.00 28.84 366 PRO A C 1
ATOM 2878 O O . PRO A 1 366 ? -14.898 -20.156 -5.055 1.00 28.84 366 PRO A O 1
ATOM 2881 N N . GLY A 1 367 ? -15.863 -19.927 -3.046 1.00 33.53 367 GLY A N 1
ATOM 2882 C CA . GLY A 1 367 ? -16.299 -21.306 -2.912 1.00 33.53 367 GLY A CA 1
ATOM 2883 C C . GLY A 1 367 ? -17.785 -21.396 -3.240 1.00 33.53 367 GLY A C 1
ATOM 2884 O O . GLY A 1 367 ? -18.570 -20.688 -2.619 1.00 33.53 367 GLY A O 1
ATOM 2885 N N . SER A 1 368 ? -18.103 -22.284 -4.188 1.00 31.86 368 SER A N 1
ATOM 2886 C CA . SER A 1 368 ? -19.209 -23.264 -4.141 1.00 31.86 368 SER A CA 1
ATOM 2887 C C . SER A 1 368 ? -20.618 -22.805 -3.767 1.00 31.86 368 SER A C 1
ATOM 2889 O O . SER A 1 368 ? -20.832 -22.483 -2.576 1.00 31.86 368 SER A O 1
#

Sequence (368 aa):
MTTTTEFRDWLDGLLTFYGDLGFFAGGNRQQLLDELEGSLGPAADASNPKLDLLVMARDGQRSILESPALGEALAPGNNVYVQMLEQLASISRGHFQPVGISEVWKAGDPISIEFTLDGELHKLHAEQKPDRSLDENILFQLDLLLLRTGFQFEMVECTDDLGSALLFLALLNEYERFVIERERKIPFSILSLARLFRPLGLIGGDLDVSGAGTYSGTVNEFLDRSVGRLELVVEGEEATGRLRYDGTDHREDLEFRGTLDRDTGALSGQIGGRVANDREEKDYTGVWSGRMEHGGKVLCGTWKGWLAELGDEEPPDKSLLNLGEWALLHNQFLAMEDAHLARVRAWLEEVWRARSLAEYPWCLPPGS

Foldseek 3Di:
DADLVRQLVLLLVLCVLVVVLVACPPHDPVVLSVVLCVPQPPVHDSLDLVSSLVSSCVRQLFKDKFAQQCDPCLDPPSCVVVVVLVSCCSNQNNLRDWAPWDWDDDVPAWIWIWTDDPNDIDIDTADCDPSRGGRPVRQLVVQLVSLVVQWGKWWDWDADPVRGIMIMIGIDGPVSVLCCCLVSVGDTDNQFVCSVCVVVLVPDDQDQCPFWFKWKFFKFWSSQARAAIKIWTGHHQKIKIWGWHAAPFKTWTKIWTWTADRVFQKIKTKIWGWMDGPPDIFIKIWMWIWGQPSNNQKIKTKIKMATCVCPNDDHPPCSRITIIMIMIGTVVSCPDPDPVSVVSVVLRVQSNPQRDSVSNRSPDDDDD

Secondary structure (DSSP, 8-state):
---HHHHHHHHHHHHHHHHHTTTTTTS-HHHHHHHHHHHH-TTS-TT-THHHHHHHTT-TTTEEEE-SB-GGGSSTTS-HHHHHHHHHHHHTTTS---EEEEEE--TTSPEEEEEEETTEEEEEEE---TT-B--THHHHHHHHHHGGGTEEEEEEEEE-TT--EEEEEEEEEHHHHHHHHHHH-----TT-HHHHHGGGGGSSS-----SEEEEEEEEEETTTEEEEEEEEEEETTEEEEEEEEE-SSEEEEEEEEEEE-TTT-EEEEEEEEEEEESS-EEEEEEEEEEEEEGGGTEEEEEEEEEEGGG-SSPPSSGGG-EEEEEEEEEHHHHTS--HHHHHHHHHHHHHHH--SGGG---------